Protein AF-A0A2E3W321-F1 (afdb_monomer_lite)

Foldseek 3Di:
DDDDDPDPPVVVVVVVVVVVVVVVVPPPPDPPPPPPDDPDPPCPPPPPDDQAFAQVRFTADPCVVVLLQVVQAAPVHDFWDKAKDFADDDADARYWAWWAFNRRKIWIWHDDPNTIMIMIGHDDDAQFPRDKDWPDHWDKDDDPLARHIYGQWTWMWTDGPVGDIDITITHGCDDPPDPSHRPNRVDPPVGD

Sequence (192 aa):
MRTTERRFARGLKNLAVILFVATLSVACGKNNKSGDNSNGNVGWGGFGGGVYQGGNGNSLPSNWMDIVSNENRCQQGGQRATTKIQVNAQVNVGALYVGVTSYGDIAVIRNENGQSVMHMYLCPRAGLTGQGNLMSQVVVENSYSCPMGQVSNADVQLASSYGQPYYLGFRPIHVQGTQAQSSLCRNQQYYQ

Radius of gyration: 25.45 Å; chains: 1; bounding box: 96×32×58 Å

Secondary structure (DSSP, 8-state):
----SSSSTTTHHHHHHHHHHTTSSSS-----------------TT--S--PEETTSPBPPTTHHHHHHHHS--TT-SPPEEEEEE------TTEEEEEE-TTS-E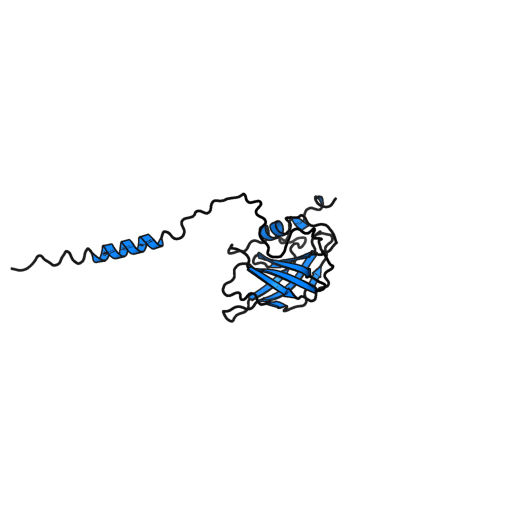EEEEEETTEEEEEEEEPP-TTEEEEEEESS--EEEEETTEEEEEEEEEEEEEEETTSPPEEEEEEESB-TTSS-B-GGGT-GGG--

Structure (mmCIF, N/CA/C/O backbone):
data_AF-A0A2E3W321-F1
#
_entry.id   AF-A0A2E3W321-F1
#
loop_
_atom_site.group_PDB
_atom_site.id
_atom_site.type_symbol
_atom_site.label_atom_id
_atom_site.label_alt_id
_atom_site.label_comp_id
_atom_site.label_asym_id
_atom_site.label_entity_id
_atom_site.label_seq_id
_atom_site.pdbx_PDB_ins_code
_atom_site.Cartn_x
_atom_site.Cartn_y
_atom_site.Cartn_z
_atom_site.occupancy
_atom_site.B_iso_or_equiv
_atom_site.auth_seq_id
_atom_site.auth_comp_id
_at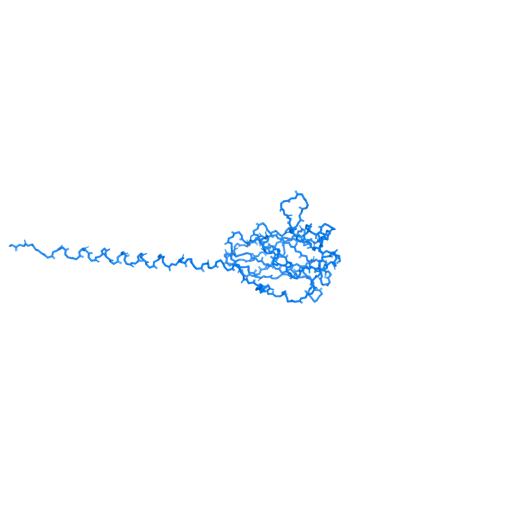om_site.auth_asym_id
_atom_site.auth_atom_id
_atom_site.pdbx_PDB_model_num
ATOM 1 N N . MET A 1 1 ? -79.820 8.762 34.368 1.00 44.09 1 MET A N 1
ATOM 2 C CA . MET A 1 1 ? -79.525 8.688 32.921 1.00 44.09 1 MET A CA 1
ATOM 3 C C . MET A 1 1 ? -78.087 9.128 32.687 1.00 44.09 1 MET A C 1
ATOM 5 O O . MET A 1 1 ? -77.764 10.290 32.873 1.00 44.09 1 MET A O 1
ATOM 9 N N . ARG A 1 2 ? -77.208 8.167 32.391 1.00 48.97 2 ARG A N 1
ATOM 10 C CA . ARG A 1 2 ? -75.816 8.352 31.955 1.00 48.97 2 ARG A CA 1
ATOM 11 C C . ARG A 1 2 ? -75.761 7.891 30.503 1.00 48.97 2 ARG A C 1
ATOM 13 O O . ARG A 1 2 ? -76.344 6.847 30.252 1.00 48.97 2 ARG A O 1
ATOM 20 N N . THR A 1 3 ? -75.033 8.606 29.642 1.00 50.56 3 THR A N 1
ATOM 21 C CA . THR A 1 3 ? -73.894 8.103 28.835 1.00 50.56 3 THR A CA 1
ATOM 22 C C . THR A 1 3 ? -73.701 8.944 27.572 1.00 50.56 3 THR A C 1
ATOM 24 O O . THR A 1 3 ? -74.382 8.665 26.593 1.00 50.56 3 THR A O 1
ATOM 27 N N . THR A 1 4 ? -72.716 9.857 27.530 1.00 51.19 4 THR A N 1
ATOM 28 C CA . THR A 1 4 ? -72.176 10.315 26.224 1.00 51.19 4 THR A CA 1
ATOM 29 C C . THR A 1 4 ? -70.795 10.997 26.214 1.00 51.19 4 THR A C 1
ATOM 31 O O . THR A 1 4 ? -70.484 11.661 25.242 1.00 51.19 4 THR A O 1
ATOM 34 N N . GLU A 1 5 ? -69.894 10.811 27.190 1.00 50.88 5 GLU A N 1
ATOM 35 C CA . GLU A 1 5 ? -68.602 11.555 27.178 1.00 50.88 5 GLU A CA 1
ATOM 36 C C . GLU A 1 5 ? -67.316 10.709 27.194 1.00 50.88 5 GLU A C 1
ATOM 38 O O . GLU A 1 5 ? -66.258 11.158 27.622 1.00 50.88 5 GLU A O 1
ATOM 43 N N . ARG A 1 6 ? -67.340 9.460 26.713 1.00 48.84 6 ARG A N 1
ATOM 44 C CA . ARG A 1 6 ? -66.128 8.603 26.718 1.00 48.84 6 ARG A CA 1
ATOM 45 C C . ARG A 1 6 ? -65.734 8.015 25.367 1.00 48.84 6 ARG A C 1
ATOM 47 O O . ARG A 1 6 ? -65.217 6.903 25.316 1.00 48.84 6 ARG A O 1
ATOM 54 N N . ARG A 1 7 ? -65.952 8.738 24.264 1.00 48.31 7 ARG A N 1
ATOM 55 C CA . ARG A 1 7 ? -65.488 8.289 22.932 1.00 48.31 7 ARG A CA 1
ATOM 56 C C . ARG A 1 7 ? -64.455 9.188 22.253 1.00 48.31 7 ARG A C 1
ATOM 58 O O . ARG A 1 7 ? -63.812 8.724 21.323 1.00 48.31 7 ARG A O 1
ATOM 65 N N . PHE A 1 8 ? -64.208 10.402 22.746 1.00 47.88 8 PHE A N 1
ATOM 66 C CA . PHE A 1 8 ? -63.295 11.331 22.065 1.00 47.88 8 PHE A CA 1
ATOM 67 C C . PHE A 1 8 ? -61.809 11.155 22.433 1.00 47.88 8 PHE A C 1
ATOM 69 O O . PHE A 1 8 ? -60.928 11.362 21.605 1.00 47.88 8 PHE A O 1
ATOM 76 N N . ALA A 1 9 ? -61.499 10.678 23.643 1.00 49.62 9 ALA A N 1
ATOM 77 C CA . ALA A 1 9 ? -60.116 10.623 24.135 1.00 49.62 9 ALA A CA 1
ATOM 78 C C . ALA A 1 9 ? -59.281 9.419 23.640 1.00 49.62 9 ALA A C 1
ATOM 80 O O . ALA A 1 9 ? -58.076 9.366 23.884 1.00 49.62 9 ALA A O 1
ATOM 81 N N . ARG A 1 10 ? -59.892 8.433 22.962 1.00 48.59 10 ARG A N 1
ATOM 82 C CA . ARG A 1 10 ? -59.173 7.258 22.422 1.00 48.59 10 ARG A CA 1
ATOM 83 C C . ARG A 1 10 ? -58.755 7.407 20.955 1.00 48.59 10 ARG A C 1
ATOM 85 O O . ARG A 1 10 ? -57.841 6.709 20.540 1.00 48.59 10 ARG A O 1
ATOM 92 N N . GLY A 1 11 ? -59.359 8.331 20.201 1.00 43.91 11 GLY A N 1
ATOM 93 C CA . GLY A 1 11 ? -58.981 8.597 18.806 1.00 43.91 11 GLY A CA 1
ATOM 94 C C . GLY A 1 11 ? -57.701 9.429 18.662 1.00 43.91 11 GLY A C 1
ATOM 95 O O . GLY A 1 11 ? -56.928 9.209 17.736 1.00 43.91 11 GLY A O 1
ATOM 96 N N . LEU A 1 12 ? -57.428 10.334 19.611 1.00 49.56 12 LEU A N 1
ATOM 97 C CA . LEU A 1 12 ? -56.294 11.263 19.511 1.00 49.56 12 LEU A CA 1
ATOM 98 C C . LEU A 1 12 ? -54.924 10.613 19.783 1.00 49.56 12 LEU A C 1
ATOM 100 O O . LEU A 1 12 ? -53.911 11.068 19.261 1.00 49.56 12 LEU A O 1
ATOM 104 N N . LYS A 1 13 ? -54.875 9.533 20.577 1.00 45.75 13 LYS A N 1
ATOM 105 C CA . LYS A 1 13 ? -53.613 8.848 20.917 1.00 45.75 13 LYS A CA 1
ATOM 106 C C . LYS A 1 13 ? -53.013 8.072 19.741 1.00 45.75 13 LYS A C 1
ATOM 108 O O . LYS A 1 13 ? -51.796 7.961 19.657 1.00 45.75 13 LYS A O 1
ATOM 113 N N . ASN A 1 14 ? -53.843 7.603 18.810 1.00 47.06 14 ASN A N 1
ATOM 114 C CA . ASN A 1 14 ? -53.370 6.861 17.638 1.00 47.06 14 ASN A CA 1
ATOM 115 C C . ASN A 1 14 ? -52.880 7.775 16.503 1.00 47.06 14 ASN A C 1
ATOM 117 O O . ASN A 1 14 ? -52.162 7.313 15.622 1.00 47.06 14 ASN A O 1
ATOM 121 N N . LEU A 1 15 ? -53.214 9.069 16.534 1.00 50.28 15 LEU A N 1
ATOM 122 C CA . LEU A 1 15 ? -52.795 10.031 15.510 1.00 50.28 15 LEU A CA 1
ATOM 123 C C . LEU A 1 15 ? -51.377 10.578 15.763 1.00 50.28 15 LEU A C 1
ATOM 125 O O . LEU A 1 15 ? -50.644 10.848 14.817 1.00 50.28 15 LEU A O 1
ATOM 129 N N . ALA A 1 16 ? -50.948 10.653 17.028 1.00 52.19 16 ALA A N 1
ATOM 130 C CA . ALA A 1 16 ? -49.599 11.098 17.392 1.00 52.19 16 ALA A CA 1
ATOM 131 C C . ALA A 1 16 ? -48.500 10.071 17.046 1.00 52.19 16 ALA A C 1
ATOM 133 O O . ALA A 1 16 ? -47.373 10.454 16.741 1.00 52.19 16 ALA A O 1
ATOM 134 N N . VAL A 1 17 ? -48.824 8.772 17.047 1.00 52.56 17 VAL A N 1
ATOM 135 C CA . VAL A 1 17 ? -47.857 7.697 16.746 1.00 52.56 17 VAL A CA 1
ATOM 136 C C . VAL A 1 17 ? -47.561 7.603 15.244 1.00 52.56 17 VAL A C 1
ATOM 138 O O . VAL A 1 17 ? -46.430 7.321 14.860 1.00 52.56 17 VAL A O 1
ATOM 141 N N . ILE A 1 18 ? -48.531 7.920 14.380 1.00 52.81 18 ILE A N 1
ATOM 142 C CA . ILE A 1 18 ? -48.344 7.893 12.918 1.00 52.81 18 ILE A CA 1
ATOM 143 C C . ILE A 1 18 ? -47.482 9.077 12.438 1.00 52.81 18 ILE A C 1
ATOM 145 O O . ILE A 1 18 ? -46.705 8.933 11.496 1.00 52.81 18 ILE A O 1
ATOM 149 N N . LEU A 1 19 ? -47.535 10.224 13.125 1.00 49.94 19 LEU A N 1
ATOM 150 C CA . LEU A 1 19 ? -46.726 11.404 12.790 1.00 49.94 19 LEU A CA 1
ATOM 151 C C . LEU A 1 19 ? -45.232 11.259 13.134 1.00 49.94 19 LEU A C 1
ATOM 153 O O . LEU A 1 19 ? -44.410 11.915 12.501 1.00 49.94 19 LEU A O 1
ATOM 157 N N . PHE A 1 20 ? -44.860 10.375 14.066 1.00 48.31 20 PHE A N 1
ATOM 158 C CA . PHE A 1 20 ? -43.451 10.120 14.410 1.00 48.31 20 PHE A CA 1
ATOM 159 C C . PHE A 1 20 ? -42.759 9.086 13.506 1.00 48.31 20 PHE A C 1
ATOM 161 O O . PHE A 1 20 ? -41.533 9.044 13.456 1.00 48.31 20 PHE A O 1
ATOM 168 N N . VAL A 1 21 ? -43.515 8.268 12.763 1.00 52.34 21 VAL A N 1
ATOM 169 C CA . VAL A 1 21 ? -42.941 7.287 11.820 1.00 52.34 21 VAL A CA 1
ATOM 170 C C . VAL A 1 21 ? -42.637 7.924 10.457 1.00 52.34 21 VAL A C 1
ATOM 172 O O . VAL A 1 21 ? -41.721 7.489 9.767 1.00 52.34 21 VAL A O 1
ATOM 175 N N . ALA A 1 22 ? -43.325 9.011 10.090 1.00 48.41 22 ALA A N 1
ATOM 176 C CA . ALA A 1 22 ? -43.094 9.700 8.818 1.00 48.41 22 ALA A CA 1
ATOM 177 C C . ALA A 1 22 ? -41.770 10.494 8.766 1.00 48.41 22 ALA A C 1
ATOM 179 O O . ALA A 1 22 ? -41.242 10.728 7.678 1.00 48.41 22 ALA A O 1
ATOM 180 N N . THR A 1 23 ? -41.197 10.876 9.912 1.00 51.06 23 THR A N 1
ATOM 181 C CA . THR A 1 23 ? -39.931 11.630 9.982 1.00 51.06 23 THR A CA 1
ATOM 182 C C . THR A 1 23 ? -38.676 10.752 9.974 1.00 51.06 23 THR A C 1
ATOM 184 O O . THR A 1 23 ? -37.589 11.273 9.744 1.00 51.06 23 THR A O 1
ATOM 187 N N . LEU A 1 24 ? -38.797 9.427 10.130 1.00 47.03 24 LEU A N 1
ATOM 188 C CA . LEU A 1 24 ? -37.663 8.491 10.016 1.00 47.03 24 LEU A CA 1
ATOM 189 C C . LEU A 1 24 ? -37.427 7.966 8.592 1.00 47.03 24 LEU A C 1
ATOM 191 O O . LEU A 1 24 ? -36.369 7.413 8.309 1.00 47.03 24 LEU A O 1
ATOM 195 N N . SER A 1 25 ? -38.361 8.188 7.668 1.00 51.12 25 SER A N 1
ATOM 196 C CA . SER A 1 25 ? -38.222 7.809 6.253 1.00 51.12 25 SER A CA 1
ATOM 197 C C . SER A 1 25 ? -37.598 8.895 5.361 1.00 51.12 25 SER A C 1
ATOM 199 O O . SER A 1 25 ? -37.467 8.692 4.156 1.00 51.12 25 SER A O 1
ATOM 201 N N . VAL A 1 26 ? -37.148 10.021 5.929 1.00 54.03 26 VAL A N 1
ATOM 202 C CA . VAL A 1 26 ? -36.407 11.076 5.204 1.00 54.03 26 VAL A CA 1
ATOM 203 C C . VAL A 1 26 ? -34.948 11.134 5.670 1.00 54.03 26 VAL A C 1
ATOM 205 O O . VAL A 1 26 ? -34.387 12.191 5.925 1.00 54.03 26 VAL A O 1
ATOM 208 N N . ALA A 1 27 ? -34.312 9.972 5.790 1.00 49.59 27 ALA A N 1
ATOM 209 C CA . ALA A 1 27 ? -32.868 9.862 5.981 1.00 49.59 27 ALA A CA 1
ATOM 210 C C . ALA A 1 27 ? -32.305 8.693 5.165 1.00 49.59 27 ALA A C 1
ATOM 212 O O . ALA A 1 27 ? -31.632 7.825 5.691 1.00 49.59 27 ALA A O 1
ATOM 213 N N . CYS A 1 28 ? -32.649 8.653 3.878 1.00 55.25 28 CYS A N 1
ATOM 214 C CA . CYS A 1 28 ? -31.813 8.129 2.789 1.00 55.25 28 CYS A CA 1
ATOM 215 C C . CYS A 1 28 ? -32.463 8.514 1.445 1.00 55.25 28 CYS A C 1
ATOM 217 O O . CYS A 1 28 ? -32.628 7.709 0.530 1.00 55.25 28 CYS A O 1
ATOM 219 N N . GLY A 1 29 ? -32.868 9.784 1.335 1.00 38.47 29 GLY A N 1
ATOM 220 C CA . GLY A 1 29 ? -33.283 10.407 0.083 1.00 38.47 29 GLY A CA 1
ATOM 221 C C . GLY A 1 29 ? -32.066 10.638 -0.801 1.00 38.47 29 GLY A C 1
ATOM 222 O O . GLY A 1 29 ? -31.448 11.696 -0.772 1.00 38.47 29 GLY A O 1
ATOM 223 N N . LYS A 1 30 ? -31.711 9.584 -1.531 1.00 46.91 30 LYS A N 1
ATOM 224 C CA . LYS A 1 30 ? -30.896 9.523 -2.743 1.00 46.91 30 LYS A CA 1
ATOM 225 C C . LYS A 1 30 ? -30.841 10.855 -3.511 1.00 46.91 30 LYS A C 1
ATOM 227 O O . LYS A 1 30 ? -31.623 11.078 -4.423 1.00 46.91 30 LYS A O 1
ATOM 232 N N . ASN A 1 31 ? -29.826 11.655 -3.207 1.00 42.06 31 ASN A N 1
ATOM 233 C CA . ASN A 1 31 ? -29.192 12.578 -4.146 1.00 42.06 31 ASN A CA 1
ATOM 234 C C . ASN A 1 31 ? -27.757 12.108 -4.401 1.00 42.06 31 ASN A C 1
ATOM 236 O O . ASN A 1 31 ? -26.813 12.890 -4.357 1.00 42.06 31 ASN A O 1
ATOM 240 N N . ASN A 1 32 ? -27.581 10.820 -4.705 1.00 46.78 32 ASN A N 1
ATOM 241 C CA . ASN A 1 32 ? -26.392 10.414 -5.441 1.00 46.78 32 ASN A CA 1
ATOM 242 C C . ASN A 1 32 ? -26.626 10.867 -6.877 1.00 46.78 32 ASN A C 1
ATOM 244 O O . ASN A 1 32 ? -27.093 10.102 -7.719 1.00 46.78 32 ASN A O 1
ATOM 248 N N . LYS A 1 33 ? -26.350 12.153 -7.128 1.00 36.22 33 LYS A N 1
ATOM 249 C CA . LYS A 1 33 ? -25.896 12.586 -8.442 1.00 36.22 33 LYS A CA 1
ATOM 250 C C . LYS A 1 33 ? -24.796 11.599 -8.808 1.00 36.22 33 LYS A C 1
ATOM 252 O O . LYS A 1 33 ? -23.731 11.616 -8.196 1.00 36.22 33 LYS A O 1
ATOM 257 N N . SER A 1 34 ? -25.083 10.721 -9.760 1.00 44.91 34 SER A N 1
ATOM 258 C CA . SER A 1 34 ? -24.078 10.037 -10.560 1.00 44.91 34 SER A CA 1
ATOM 259 C C . SER A 1 34 ? -23.331 11.127 -11.326 1.00 44.91 34 SER A C 1
ATOM 261 O O . SER A 1 34 ? -23.616 11.418 -12.481 1.00 44.91 34 SER A O 1
ATOM 263 N N . GLY A 1 35 ? -22.479 11.849 -10.606 1.00 33.88 35 GLY A N 1
ATOM 264 C CA . GLY A 1 35 ? -21.517 12.785 -11.142 1.00 33.88 35 GLY A CA 1
ATOM 265 C C . GLY A 1 35 ? -20.262 11.999 -11.452 1.00 33.88 35 GLY A C 1
ATOM 266 O O . GLY A 1 35 ? -19.262 12.141 -10.756 1.00 33.88 35 GLY A O 1
ATOM 267 N N . ASP A 1 36 ? -20.343 11.163 -12.485 1.00 45.75 36 ASP A N 1
ATOM 268 C CA . ASP A 1 36 ? -19.197 10.916 -13.352 1.00 45.75 36 ASP A CA 1
ATOM 269 C C . ASP A 1 36 ? -18.823 12.268 -13.962 1.00 45.75 36 ASP A C 1
ATOM 271 O O . ASP A 1 36 ? -19.415 12.706 -14.944 1.00 45.75 36 ASP A O 1
ATOM 275 N N . ASN A 1 37 ? -17.970 13.003 -13.253 1.00 37.19 37 ASN A N 1
ATOM 276 C CA . ASN A 1 37 ? -17.037 13.997 -13.773 1.00 37.19 37 ASN A CA 1
ATOM 277 C C . ASN A 1 37 ? -16.472 14.791 -12.603 1.00 37.19 37 ASN A C 1
ATOM 279 O O . ASN A 1 37 ? -16.974 15.854 -12.241 1.00 37.19 37 ASN A O 1
ATOM 283 N N . SER A 1 38 ? -15.359 14.297 -12.078 1.00 30.48 38 SER A N 1
ATOM 284 C CA . SER A 1 38 ? -14.358 15.171 -11.495 1.00 30.48 38 SER A CA 1
ATOM 285 C C . SER A 1 38 ? -13.000 14.645 -11.930 1.00 30.48 38 SER A C 1
ATOM 287 O O . SER A 1 38 ? -12.563 13.605 -11.444 1.00 30.48 38 SER A O 1
ATOM 289 N N . ASN A 1 39 ? -12.293 15.421 -12.755 1.00 34.56 39 ASN A N 1
ATOM 290 C CA . ASN A 1 39 ? -10.833 15.558 -12.681 1.00 34.56 39 ASN A CA 1
ATOM 291 C C . ASN A 1 39 ? -10.459 16.112 -11.290 1.00 34.56 39 ASN A C 1
ATOM 293 O O . ASN A 1 39 ? -9.910 17.202 -11.143 1.00 34.56 39 ASN A O 1
ATOM 297 N N . GLY A 1 40 ? -10.879 15.410 -10.244 1.00 31.08 40 GLY A N 1
ATOM 298 C CA . GLY A 1 40 ? -10.664 15.749 -8.861 1.00 31.08 40 GLY A CA 1
ATOM 299 C C . GLY A 1 40 ? -9.484 14.925 -8.435 1.00 31.08 40 GLY A C 1
ATOM 300 O O . GLY A 1 40 ? -9.634 13.729 -8.226 1.00 31.08 40 GLY A O 1
ATOM 301 N N . ASN A 1 41 ? -8.334 15.585 -8.358 1.00 39.88 41 ASN A N 1
ATOM 302 C CA . ASN A 1 41 ? -7.147 15.126 -7.662 1.00 39.88 41 ASN A CA 1
ATOM 303 C C . ASN A 1 41 ? -7.605 14.518 -6.326 1.00 39.88 41 ASN A C 1
ATOM 305 O O . ASN A 1 41 ? -7.924 15.253 -5.387 1.00 39.88 41 ASN A O 1
ATOM 309 N N . VAL A 1 42 ? -7.784 13.194 -6.281 1.00 43.88 42 VAL A N 1
ATOM 310 C CA . VAL A 1 42 ? -8.204 12.502 -5.068 1.00 43.88 42 VAL A CA 1
ATOM 311 C C . VAL A 1 42 ? -7.056 12.764 -4.114 1.00 43.88 42 VAL A C 1
ATOM 313 O O . VAL A 1 42 ? -5.923 12.389 -4.397 1.00 43.88 42 VAL A O 1
ATOM 316 N N . GLY A 1 43 ? -7.313 13.548 -3.068 1.00 43.91 43 GLY A N 1
ATOM 317 C CA . GLY A 1 43 ? -6.298 14.000 -2.126 1.00 43.91 43 GLY A CA 1
ATOM 318 C C . GLY A 1 43 ? -5.775 12.826 -1.309 1.00 43.91 43 GLY A C 1
ATOM 319 O O . GLY A 1 43 ? -6.108 12.689 -0.136 1.00 43.91 43 GLY A O 1
ATOM 320 N N . TRP A 1 44 ? -4.979 11.963 -1.938 1.00 55.53 44 TRP A N 1
ATOM 321 C CA . TRP A 1 44 ? -4.201 10.899 -1.331 1.00 55.53 44 TRP A CA 1
ATOM 322 C C . TRP A 1 44 ? -3.106 11.582 -0.514 1.00 55.53 44 TRP A C 1
ATOM 324 O O . TRP A 1 44 ? -2.010 11.834 -1.016 1.00 55.53 44 TRP A O 1
ATOM 334 N N . GLY A 1 45 ? -3.460 12.018 0.700 1.00 46.41 45 GLY A N 1
ATOM 335 C CA . GLY A 1 45 ? -2.627 12.842 1.575 1.00 46.41 45 GLY A CA 1
ATOM 336 C C . GLY A 1 45 ? -1.173 12.373 1.587 1.00 46.41 45 GLY A C 1
ATOM 337 O O . GLY A 1 45 ? -0.857 11.338 2.163 1.00 46.41 45 GLY A O 1
ATOM 338 N N . GLY A 1 46 ? -0.296 13.132 0.920 1.00 50.12 46 GLY A N 1
ATOM 339 C CA . GLY A 1 46 ? 1.132 12.825 0.808 1.00 50.12 46 GLY A CA 1
ATOM 340 C C . GLY A 1 46 ? 1.627 12.336 -0.560 1.00 50.12 46 GLY A C 1
ATOM 341 O O . GLY A 1 46 ? 2.814 12.030 -0.671 1.00 50.12 46 GLY A O 1
ATOM 342 N N . PHE A 1 47 ? 0.789 12.267 -1.598 1.00 55.69 47 PHE A N 1
ATOM 343 C CA . PHE A 1 47 ? 1.194 11.985 -2.986 1.00 55.69 47 PHE A CA 1
ATOM 344 C C . PHE A 1 47 ? 1.064 13.253 -3.839 1.00 55.69 47 PHE A C 1
ATOM 346 O O . PHE A 1 47 ? 0.163 13.395 -4.658 1.00 55.69 47 PHE A O 1
ATOM 353 N N . GLY A 1 48 ? 1.925 14.238 -3.578 1.00 42.69 48 GLY A N 1
ATOM 354 C CA . GLY A 1 48 ? 1.967 15.480 -4.349 1.00 42.69 48 GLY A CA 1
ATOM 355 C C . GLY A 1 48 ? 2.836 15.341 -5.599 1.00 42.69 48 GLY A C 1
ATOM 356 O O . GLY A 1 48 ? 4.023 15.078 -5.463 1.00 42.69 48 GLY A O 1
ATOM 357 N N . GLY A 1 49 ? 2.246 15.539 -6.785 1.00 43.12 49 GLY A N 1
ATOM 358 C CA . GLY A 1 49 ? 2.845 16.112 -8.009 1.00 43.12 49 GLY A CA 1
ATOM 359 C C . GLY A 1 49 ? 4.211 15.628 -8.528 1.00 43.12 49 GLY A C 1
ATOM 360 O O . GLY A 1 49 ? 4.787 16.315 -9.367 1.00 43.12 49 GLY A O 1
ATOM 361 N N . GLY A 1 50 ? 4.758 14.516 -8.041 1.00 53.16 50 GLY A N 1
ATOM 362 C CA . GLY A 1 50 ? 6.076 14.011 -8.426 1.00 53.16 50 GLY A CA 1
ATOM 363 C C . GLY A 1 50 ? 6.030 13.013 -9.582 1.00 53.16 50 GLY A C 1
ATOM 364 O O . GLY A 1 50 ? 5.057 12.277 -9.747 1.00 53.16 50 GLY A O 1
ATOM 365 N N . VAL A 1 51 ? 7.116 12.946 -10.359 1.00 60.88 51 VAL A N 1
ATOM 366 C CA . VAL A 1 51 ? 7.360 11.823 -11.275 1.00 60.88 51 VAL A CA 1
ATOM 367 C C . VAL A 1 51 ? 7.754 10.625 -10.421 1.00 60.88 51 VAL A C 1
ATOM 369 O O . VAL A 1 51 ? 8.864 10.564 -9.894 1.00 60.88 51 VAL A O 1
ATOM 372 N N . TYR A 1 52 ? 6.824 9.694 -10.242 1.00 73.19 52 TYR A N 1
ATOM 373 C CA . TYR A 1 52 ? 7.087 8.459 -9.516 1.00 73.19 52 TYR A CA 1
ATOM 374 C C . TYR A 1 52 ? 7.617 7.391 -10.462 1.00 73.19 52 TYR A C 1
ATOM 376 O O . TYR A 1 52 ? 7.131 7.238 -11.585 1.00 73.19 52 TYR A O 1
ATOM 384 N N . GLN A 1 53 ? 8.599 6.634 -9.987 1.00 80.19 53 GLN A N 1
ATOM 385 C CA . GLN A 1 53 ? 9.144 5.498 -10.708 1.00 80.19 53 GLN A CA 1
ATOM 386 C C . GLN A 1 53 ? 8.609 4.211 -10.084 1.00 80.19 53 GLN A C 1
ATOM 388 O O . GLN A 1 53 ? 8.481 4.087 -8.864 1.00 80.19 53 GLN A O 1
ATOM 393 N N . GLY A 1 54 ? 8.276 3.234 -10.918 1.00 76.56 54 GLY A N 1
ATOM 394 C CA . GLY A 1 54 ? 8.065 1.872 -10.456 1.00 76.56 54 GLY A CA 1
ATOM 395 C C . GLY A 1 54 ? 9.375 1.277 -9.944 1.00 76.56 54 GLY A C 1
ATOM 396 O O . GLY A 1 54 ? 10.448 1.857 -10.114 1.00 76.56 54 GLY A O 1
ATOM 397 N N . GLY A 1 55 ? 9.314 0.102 -9.323 1.00 69.75 55 GLY A N 1
ATOM 398 C CA . GLY A 1 55 ? 10.491 -0.503 -8.697 1.00 69.75 55 GLY A CA 1
ATOM 399 C C . GLY A 1 55 ? 11.648 -0.816 -9.666 1.00 69.75 55 GLY A C 1
ATOM 400 O O . GLY A 1 55 ? 12.795 -0.909 -9.234 1.00 69.75 55 GLY A O 1
ATOM 401 N N . ASN A 1 56 ? 11.370 -0.860 -10.977 1.00 72.00 56 ASN A N 1
ATOM 402 C CA . ASN A 1 56 ? 12.352 -1.008 -12.060 1.00 72.00 56 ASN A CA 1
ATOM 403 C C . ASN A 1 56 ? 12.825 0.317 -12.696 1.00 72.00 56 ASN A C 1
ATOM 405 O O . ASN A 1 56 ? 13.483 0.293 -13.731 1.00 72.00 56 ASN A O 1
ATOM 409 N N . GLY A 1 57 ? 12.473 1.476 -12.133 1.00 75.12 57 GLY A N 1
ATOM 410 C CA . GLY A 1 57 ? 12.858 2.789 -12.673 1.00 75.12 57 GLY A CA 1
ATOM 411 C C . GLY A 1 57 ? 11.948 3.327 -13.786 1.00 75.12 57 GLY A C 1
ATOM 412 O O . GLY A 1 57 ? 12.093 4.481 -14.183 1.00 75.12 57 GLY A O 1
ATOM 413 N N . ASN A 1 58 ? 10.975 2.538 -14.254 1.00 78.38 58 ASN A N 1
ATOM 414 C CA . ASN A 1 58 ? 9.995 2.968 -15.255 1.00 78.38 58 ASN A CA 1
ATOM 415 C C . ASN A 1 58 ? 9.083 4.069 -14.700 1.00 78.38 58 ASN A C 1
ATOM 417 O O . ASN A 1 58 ? 8.530 3.918 -13.609 1.00 78.38 58 ASN A O 1
ATOM 421 N N . SER A 1 59 ? 8.875 5.149 -15.452 1.00 82.19 59 SER A N 1
ATOM 422 C CA . SER A 1 59 ? 7.940 6.212 -15.068 1.00 82.19 59 SER A CA 1
ATOM 423 C C . SER A 1 59 ? 6.514 5.681 -14.984 1.00 82.19 59 SER A C 1
ATOM 425 O O . SER A 1 59 ? 6.015 5.067 -15.920 1.00 82.19 59 SER A O 1
ATOM 427 N N . LEU A 1 60 ? 5.838 5.924 -13.867 1.00 81.25 60 LEU A N 1
ATOM 428 C CA . LEU A 1 60 ? 4.436 5.553 -13.706 1.00 81.25 60 LEU A CA 1
ATOM 429 C C . LEU A 1 60 ? 3.527 6.646 -14.281 1.00 81.25 60 LEU A C 1
ATOM 431 O O . LEU A 1 60 ? 3.863 7.830 -14.178 1.00 81.25 60 LEU A O 1
ATOM 435 N N . PRO A 1 61 ? 2.364 6.285 -14.855 1.00 83.25 61 PRO A N 1
ATOM 436 C CA . PRO A 1 61 ? 1.397 7.283 -15.292 1.00 83.25 61 PRO A CA 1
ATOM 437 C C . PRO A 1 61 ? 0.930 8.106 -14.086 1.00 83.25 61 PRO A C 1
ATOM 439 O O . PRO A 1 61 ? 0.789 7.580 -12.983 1.00 83.25 61 PRO A O 1
ATOM 442 N N . SER A 1 62 ? 0.674 9.401 -14.273 1.00 83.25 62 SER A N 1
ATOM 443 C CA . SER A 1 62 ? 0.351 10.320 -13.168 1.00 83.25 62 SER A CA 1
ATOM 444 C C . SER A 1 62 ? -0.900 9.924 -12.374 1.00 83.25 62 SER A C 1
ATOM 446 O O . SER A 1 62 ? -1.004 10.243 -11.193 1.00 83.25 62 SER A O 1
ATOM 448 N N . ASN A 1 63 ? -1.819 9.182 -12.994 1.00 84.69 63 ASN A N 1
ATOM 449 C CA . ASN A 1 63 ? -3.047 8.661 -12.399 1.00 84.69 63 ASN A CA 1
ATOM 450 C C . ASN A 1 63 ? -2.926 7.204 -11.901 1.00 84.69 63 ASN A C 1
ATOM 452 O O . ASN A 1 63 ? -3.949 6.552 -11.684 1.00 84.69 63 ASN A O 1
ATOM 456 N N . TRP A 1 64 ? -1.713 6.661 -11.725 1.00 87.12 64 TRP A N 1
ATOM 457 C CA . TRP A 1 64 ? -1.519 5.262 -11.313 1.00 87.12 64 TRP A CA 1
ATOM 458 C C . TRP A 1 64 ? -2.287 4.913 -10.030 1.00 87.12 64 TRP A C 1
ATOM 460 O O . TRP A 1 64 ? -2.867 3.834 -9.933 1.00 87.12 64 TRP A O 1
ATOM 470 N N . MET A 1 65 ? -2.333 5.831 -9.061 1.00 88.75 65 MET A N 1
ATOM 471 C CA . MET A 1 65 ? -3.003 5.597 -7.781 1.00 88.75 65 MET A CA 1
ATOM 472 C C . MET A 1 65 ? -4.520 5.517 -7.946 1.00 88.75 65 MET A C 1
ATOM 474 O O . MET A 1 65 ? -5.176 4.690 -7.312 1.00 88.75 65 MET A O 1
ATOM 478 N N . ASP A 1 66 ? -5.079 6.323 -8.848 1.00 88.06 66 ASP A N 1
ATOM 479 C CA . ASP A 1 66 ? -6.501 6.268 -9.172 1.00 88.06 66 ASP A CA 1
ATOM 480 C C . ASP A 1 66 ? -6.844 4.959 -9.884 1.00 88.06 66 ASP A C 1
ATOM 482 O O . ASP A 1 66 ? -7.880 4.364 -9.590 1.00 88.06 66 ASP A O 1
ATOM 486 N N . ILE A 1 67 ? -5.959 4.460 -10.754 1.00 89.50 67 ILE A N 1
ATOM 487 C CA . ILE A 1 67 ? -6.112 3.143 -11.387 1.00 89.50 67 ILE A CA 1
ATOM 488 C C . ILE A 1 67 ? -6.146 2.043 -10.318 1.00 89.50 67 ILE A C 1
ATOM 490 O O . ILE A 1 67 ? -7.140 1.321 -10.229 1.00 89.50 67 ILE A O 1
ATOM 494 N N . VAL A 1 68 ? -5.134 1.966 -9.443 1.00 90.56 68 VAL A N 1
ATOM 495 C CA . VAL A 1 68 ? -5.083 0.959 -8.364 1.00 90.56 68 VAL A CA 1
ATOM 496 C C . VAL A 1 68 ? -6.312 1.062 -7.457 1.00 90.56 68 VAL A C 1
ATOM 498 O O . VAL A 1 68 ? -6.924 0.048 -7.117 1.00 90.56 68 VAL A O 1
ATOM 501 N N . SER A 1 69 ? -6.711 2.278 -7.083 1.00 89.88 69 SER A N 1
ATOM 502 C CA . SER A 1 69 ? -7.879 2.521 -6.234 1.00 89.88 69 SER A CA 1
ATOM 503 C C . SER A 1 69 ? -9.192 2.077 -6.868 1.00 89.88 69 SER A C 1
ATOM 505 O O . SER A 1 69 ? -10.043 1.513 -6.169 1.00 89.88 69 SER A O 1
ATOM 507 N N . ASN A 1 70 ? -9.357 2.322 -8.168 1.00 90.25 70 ASN A N 1
ATOM 508 C CA . ASN A 1 70 ? -10.545 1.946 -8.924 1.00 90.25 70 ASN A CA 1
ATOM 509 C C . ASN A 1 70 ? -10.642 0.439 -9.151 1.00 90.25 70 ASN A C 1
ATOM 511 O O . ASN A 1 70 ? -11.753 -0.087 -9.166 1.00 90.25 70 ASN A O 1
ATOM 515 N N . GLU A 1 71 ? -9.508 -0.240 -9.298 1.00 90.31 71 GLU A N 1
ATOM 516 C CA . GLU A 1 71 ? -9.434 -1.697 -9.431 1.00 90.31 71 GLU A CA 1
ATOM 517 C C . GLU A 1 71 ? -9.669 -2.413 -8.094 1.00 90.31 71 GLU A C 1
ATOM 519 O O . GLU A 1 71 ? -10.221 -3.508 -8.071 1.00 90.31 71 GLU A O 1
ATOM 524 N N . ASN A 1 72 ? -9.313 -1.780 -6.973 1.00 91.25 72 ASN A N 1
ATOM 525 C CA . ASN A 1 72 ? -9.346 -2.386 -5.640 1.00 91.25 72 ASN A CA 1
ATOM 526 C C . ASN A 1 72 ? -10.328 -1.672 -4.707 1.00 91.25 72 ASN A C 1
ATOM 528 O O . ASN A 1 72 ? -9.961 -1.277 -3.604 1.00 91.25 72 ASN A O 1
ATOM 532 N N . ARG A 1 73 ? -11.573 -1.447 -5.142 1.00 91.19 73 ARG A N 1
ATOM 533 C CA . ARG A 1 73 ? -12.575 -0.698 -4.358 1.00 91.19 73 ARG A CA 1
ATOM 534 C C . ARG A 1 73 ? -12.870 -1.355 -3.010 1.00 91.19 73 ARG A C 1
ATOM 536 O O . ARG A 1 73 ? -12.930 -2.576 -2.899 1.00 91.19 73 ARG A O 1
ATOM 543 N N . CYS A 1 74 ? -13.150 -0.526 -2.008 1.00 90.00 74 CYS A N 1
ATOM 544 C CA . CYS A 1 74 ? -13.631 -1.009 -0.720 1.00 90.00 74 CYS A CA 1
ATOM 545 C C . CYS A 1 74 ? -14.951 -1.757 -0.883 1.00 90.00 74 CYS A C 1
ATOM 547 O O . CYS A 1 74 ? -15.903 -1.204 -1.437 1.00 90.00 74 CYS A O 1
ATOM 549 N N . GLN A 1 75 ? -15.027 -2.981 -0.357 1.00 84.62 75 GLN A N 1
ATOM 550 C CA . GLN A 1 75 ? -16.220 -3.827 -0.486 1.00 84.62 75 GLN A CA 1
ATOM 551 C C . GLN A 1 75 ? -17.485 -3.160 0.074 1.00 84.62 75 GLN A C 1
ATOM 553 O O . GLN A 1 75 ? -18.558 -3.266 -0.510 1.00 84.62 75 GLN A O 1
ATOM 558 N N . GLN A 1 76 ? -17.351 -2.429 1.182 1.00 83.00 76 GLN A N 1
ATOM 559 C CA . GLN A 1 76 ? -18.446 -1.685 1.815 1.00 83.00 76 GLN A CA 1
ATOM 560 C C . GLN A 1 76 ? -18.607 -0.251 1.273 1.00 83.00 76 GLN A C 1
ATOM 562 O O . GLN A 1 76 ? -19.445 0.506 1.759 1.00 83.00 76 GLN A O 1
ATOM 567 N N . GLY A 1 77 ? -17.811 0.143 0.275 1.00 82.81 77 GLY A N 1
ATOM 568 C CA . GLY A 1 77 ? -17.698 1.530 -0.173 1.00 82.81 77 GLY A CA 1
ATOM 569 C C . GLY A 1 77 ? -17.028 2.444 0.863 1.00 82.81 77 GLY A C 1
ATOM 570 O O . GLY A 1 77 ? -16.421 1.985 1.828 1.00 82.81 77 GLY A O 1
ATOM 571 N N . GLY A 1 78 ? -17.127 3.756 0.639 1.00 83.25 78 GLY A N 1
ATOM 572 C CA . GLY A 1 78 ? -16.617 4.793 1.543 1.00 83.25 78 GLY A CA 1
ATOM 573 C C . GLY A 1 78 ? -15.177 5.249 1.277 1.00 83.25 78 GLY A C 1
ATOM 574 O O . GLY A 1 78 ? -14.482 4.742 0.397 1.00 83.25 78 GLY A O 1
ATOM 575 N N . GLN A 1 79 ? -14.755 6.273 2.023 1.00 85.56 79 GLN A N 1
ATOM 576 C CA . GLN A 1 79 ? -13.430 6.884 1.895 1.00 85.56 79 GLN A CA 1
ATOM 577 C C . GLN A 1 79 ? -12.386 6.102 2.694 1.00 85.56 79 GLN A C 1
ATOM 579 O O . GLN A 1 79 ? -12.642 5.690 3.824 1.00 85.56 79 GLN A O 1
ATOM 584 N N . ARG A 1 80 ? -11.196 5.913 2.114 1.00 88.56 80 ARG A N 1
ATOM 585 C CA . ARG A 1 80 ? -10.103 5.215 2.794 1.00 88.56 80 ARG A CA 1
ATOM 586 C C . ARG A 1 80 ? -9.473 6.107 3.867 1.00 88.56 80 ARG A C 1
ATOM 588 O O . ARG A 1 80 ? -9.179 7.270 3.607 1.00 88.56 80 ARG A O 1
ATOM 595 N N . ALA A 1 81 ? -9.233 5.547 5.047 1.00 89.00 81 ALA A N 1
ATOM 596 C CA . ALA A 1 81 ? -8.411 6.162 6.082 1.00 89.00 81 ALA A CA 1
ATOM 597 C C . ALA A 1 81 ? -6.924 5.958 5.765 1.00 89.00 81 ALA A C 1
ATOM 599 O O . ALA A 1 81 ? -6.545 4.944 5.182 1.00 89.00 81 ALA A O 1
ATOM 600 N N . THR A 1 82 ? -6.073 6.897 6.167 1.00 88.94 82 THR A N 1
ATOM 601 C CA . THR A 1 82 ? -4.628 6.824 5.921 1.00 88.94 82 THR A CA 1
ATOM 602 C C . THR A 1 82 ? -3.862 6.552 7.203 1.00 88.94 82 THR A C 1
ATOM 604 O O . THR A 1 82 ? -4.093 7.205 8.220 1.00 88.94 82 THR A O 1
ATOM 607 N N . THR A 1 83 ? -2.895 5.648 7.143 1.00 89.88 83 THR A N 1
ATOM 608 C CA . THR A 1 83 ? -1.896 5.448 8.197 1.00 89.88 83 THR A CA 1
ATOM 609 C C . THR A 1 83 ? -0.540 5.151 7.564 1.00 89.88 83 THR A C 1
ATOM 611 O O . THR A 1 83 ? -0.455 4.835 6.378 1.00 89.88 83 THR A O 1
ATOM 614 N N . LYS A 1 84 ? 0.533 5.273 8.339 1.00 91.50 84 LYS A N 1
ATOM 615 C CA . LYS A 1 84 ? 1.890 4.997 7.881 1.00 91.50 84 LYS A CA 1
ATOM 616 C C . LYS A 1 84 ? 2.672 4.249 8.944 1.00 91.50 84 LYS A C 1
ATOM 618 O O . LYS A 1 84 ? 2.547 4.547 10.130 1.00 91.50 84 LYS A O 1
ATOM 623 N N . ILE A 1 85 ? 3.502 3.316 8.501 1.00 92.00 85 ILE A N 1
ATOM 624 C CA . ILE A 1 85 ? 4.429 2.573 9.354 1.00 92.00 85 ILE A CA 1
ATOM 625 C C . ILE A 1 85 ? 5.807 2.542 8.698 1.00 92.00 85 ILE A C 1
ATOM 627 O O . ILE A 1 85 ? 5.924 2.488 7.473 1.00 92.00 85 ILE A O 1
ATOM 631 N N . GLN A 1 86 ? 6.860 2.595 9.509 1.00 91.44 86 GLN A N 1
ATOM 632 C CA . GLN A 1 86 ? 8.213 2.340 9.020 1.00 91.44 86 GLN A CA 1
ATOM 633 C C . GLN A 1 86 ? 8.364 0.848 8.730 1.00 91.44 86 GLN A C 1
ATOM 635 O O . GLN A 1 86 ? 7.872 0.010 9.488 1.00 91.44 86 GLN A O 1
ATOM 640 N N . VAL A 1 87 ? 9.039 0.518 7.633 1.00 92.62 87 VAL A N 1
ATOM 641 C CA . VAL A 1 87 ? 9.252 -0.868 7.213 1.00 92.62 87 VAL A CA 1
ATOM 642 C C . VAL A 1 87 ? 10.720 -1.123 6.920 1.00 92.62 87 VAL A C 1
ATOM 644 O O . VAL A 1 87 ? 11.427 -0.256 6.414 1.00 92.62 87 VAL A O 1
ATOM 647 N N . ASN A 1 88 ? 11.183 -2.337 7.209 1.00 86.94 88 ASN A N 1
ATOM 648 C CA . ASN A 1 88 ? 12.534 -2.762 6.860 1.00 86.94 88 ASN A CA 1
ATOM 649 C C . ASN A 1 88 ? 12.537 -3.424 5.473 1.00 86.94 88 ASN A C 1
ATOM 651 O O . ASN A 1 88 ? 12.609 -4.645 5.357 1.00 86.94 88 ASN A O 1
ATOM 655 N N . ALA A 1 89 ? 12.381 -2.611 4.428 1.00 87.00 89 ALA A N 1
ATOM 656 C CA . ALA A 1 89 ? 12.472 -3.036 3.032 1.00 87.00 89 ALA A CA 1
ATOM 657 C C . ALA A 1 89 ? 13.519 -2.185 2.305 1.00 87.00 89 ALA A C 1
ATOM 659 O O . ALA A 1 89 ? 13.623 -0.986 2.560 1.00 87.00 89 ALA A O 1
ATOM 660 N N . GLN A 1 90 ? 14.284 -2.774 1.388 1.00 83.38 90 GLN A N 1
ATOM 661 C CA . GLN A 1 90 ? 15.234 -2.024 0.565 1.00 83.38 90 GLN A CA 1
ATOM 662 C C . GLN A 1 90 ? 14.483 -1.335 -0.578 1.00 83.38 90 GLN A C 1
ATOM 664 O O . GLN A 1 90 ? 14.091 -1.971 -1.551 1.00 83.38 90 GLN A O 1
ATOM 669 N N . VAL A 1 91 ? 14.252 -0.028 -0.437 1.00 85.12 91 VAL A N 1
ATOM 670 C CA . VAL A 1 91 ? 13.510 0.779 -1.412 1.00 85.12 91 VAL A CA 1
ATOM 671 C C . VAL A 1 91 ? 14.392 1.927 -1.880 1.00 85.12 91 VAL A C 1
ATOM 673 O O . VAL A 1 91 ? 14.783 2.788 -1.087 1.00 85.12 91 VAL A O 1
ATOM 676 N N . ASN A 1 92 ? 14.699 1.927 -3.178 1.00 82.19 92 ASN A N 1
ATOM 677 C CA . ASN A 1 92 ? 15.454 2.996 -3.824 1.00 82.19 92 ASN A CA 1
ATOM 678 C C . ASN A 1 92 ? 14.676 4.320 -3.773 1.00 82.19 92 ASN A C 1
ATOM 680 O O . ASN A 1 92 ? 13.443 4.341 -3.752 1.00 82.19 92 ASN A O 1
ATOM 684 N N . VAL A 1 93 ? 15.396 5.442 -3.776 1.00 79.38 93 VAL A N 1
ATOM 685 C CA . VAL A 1 93 ? 14.778 6.774 -3.829 1.00 79.38 93 VAL A CA 1
ATOM 686 C C . VAL A 1 93 ? 13.966 6.910 -5.120 1.00 79.38 93 VAL A C 1
ATOM 688 O O . VAL A 1 93 ? 14.448 6.568 -6.193 1.00 79.38 93 VAL A O 1
ATOM 691 N N . GLY A 1 94 ? 12.721 7.381 -5.005 1.00 77.44 94 GLY A N 1
ATOM 692 C CA . GLY A 1 94 ? 11.801 7.545 -6.139 1.00 77.44 94 GLY A CA 1
ATOM 693 C C . GLY A 1 94 ? 11.049 6.277 -6.561 1.00 77.44 94 GLY A C 1
ATOM 694 O O . GLY A 1 94 ? 10.031 6.397 -7.245 1.00 77.44 94 GLY A O 1
ATOM 695 N N . ALA A 1 95 ? 11.484 5.093 -6.112 1.00 85.75 95 ALA A N 1
ATOM 696 C CA . ALA A 1 95 ? 10.812 3.829 -6.391 1.00 85.75 95 ALA A CA 1
ATOM 697 C C . ALA A 1 95 ? 9.561 3.646 -5.518 1.00 85.75 95 ALA A C 1
ATOM 699 O O . ALA A 1 95 ? 9.582 3.896 -4.308 1.00 85.75 95 ALA A O 1
ATOM 700 N N . LEU A 1 96 ? 8.487 3.158 -6.138 1.00 90.31 96 LEU A N 1
ATOM 701 C CA . LEU A 1 96 ? 7.239 2.791 -5.480 1.00 90.31 96 LEU A CA 1
ATOM 702 C C . LEU A 1 96 ? 6.963 1.293 -5.587 1.00 90.31 96 LEU A C 1
ATOM 704 O O . LEU A 1 96 ? 7.077 0.700 -6.666 1.00 90.31 96 LEU A O 1
ATOM 708 N N . TYR A 1 97 ? 6.501 0.725 -4.474 1.00 93.38 97 TYR A N 1
ATOM 709 C CA . TYR A 1 97 ? 5.995 -0.640 -4.401 1.00 93.38 97 TYR A CA 1
ATOM 710 C C . TYR A 1 97 ? 4.562 -0.643 -3.895 1.00 93.38 97 TYR A C 1
ATOM 712 O O . TYR A 1 97 ? 4.277 -0.044 -2.859 1.00 93.38 97 TYR A O 1
ATOM 720 N N . VAL A 1 98 ? 3.665 -1.316 -4.610 1.00 94.00 98 VAL A N 1
ATOM 721 C CA . VAL A 1 98 ? 2.233 -1.308 -4.304 1.00 94.00 98 VAL A CA 1
ATOM 722 C C . VAL A 1 98 ? 1.741 -2.715 -3.991 1.00 94.00 98 VAL A C 1
ATOM 724 O O . VAL A 1 98 ? 2.061 -3.677 -4.689 1.00 94.00 98 VAL A O 1
ATOM 727 N N . GLY A 1 99 ? 0.961 -2.832 -2.922 1.00 94.81 99 GLY A N 1
ATOM 728 C CA . GLY A 1 99 ? 0.279 -4.055 -2.519 1.00 94.81 99 GLY A CA 1
ATOM 729 C C . GLY A 1 99 ? -1.177 -3.786 -2.196 1.00 94.81 99 GLY A C 1
ATOM 730 O O . GLY A 1 99 ? -1.542 -2.668 -1.836 1.00 94.81 99 GLY A O 1
ATOM 731 N N . VAL A 1 100 ? -2.007 -4.816 -2.295 1.00 95.19 100 VAL A N 1
ATOM 732 C CA . VAL A 1 100 ? -3.443 -4.727 -2.008 1.00 95.19 100 VAL A CA 1
ATOM 733 C C . VAL A 1 100 ? -3.907 -5.876 -1.128 1.00 95.19 100 VAL A C 1
ATOM 735 O O . VAL A 1 100 ? -3.290 -6.941 -1.100 1.00 95.19 100 VAL A O 1
ATOM 738 N N . THR A 1 101 ? -4.991 -5.659 -0.392 1.00 94.62 101 THR A N 1
ATOM 739 C CA . THR A 1 101 ? -5.689 -6.721 0.346 1.00 94.62 101 THR A CA 1
ATOM 740 C C . THR A 1 101 ? -6.923 -7.179 -0.429 1.00 94.62 101 THR A C 1
ATOM 742 O O . THR A 1 101 ? -7.451 -6.459 -1.278 1.00 94.62 101 THR A O 1
ATOM 745 N N . SER A 1 102 ? -7.470 -8.343 -0.073 1.00 90.56 102 SER A N 1
ATOM 746 C CA . SER A 1 102 ? -8.755 -8.822 -0.611 1.00 90.56 102 SER A CA 1
ATOM 747 C C . SER A 1 102 ? -9.950 -7.916 -0.276 1.00 90.56 102 SER A C 1
ATOM 749 O O . SER A 1 102 ? -11.008 -8.032 -0.895 1.00 90.56 102 SER A O 1
ATOM 751 N N . TYR A 1 103 ? -9.795 -7.013 0.696 1.00 90.69 103 TYR A N 1
ATOM 752 C CA . TYR A 1 103 ? -10.829 -6.076 1.126 1.00 90.69 103 TYR A CA 1
ATOM 753 C C . TYR A 1 103 ? -10.778 -4.727 0.379 1.00 90.69 103 TYR A C 1
ATOM 755 O O . TYR A 1 103 ? -11.679 -3.901 0.539 1.00 90.69 103 TYR A O 1
ATOM 763 N N . GLY A 1 104 ? -9.749 -4.510 -0.450 1.00 91.50 104 GLY A N 1
ATOM 764 C CA . GLY A 1 104 ? -9.554 -3.277 -1.221 1.00 91.50 104 GLY A CA 1
ATOM 765 C C . GLY A 1 104 ? -8.683 -2.219 -0.532 1.00 91.50 104 GLY A C 1
ATOM 766 O O . GLY A 1 104 ? -8.709 -1.042 -0.914 1.00 91.50 104 GLY A O 1
ATOM 767 N N . ASP A 1 105 ? -7.922 -2.607 0.497 1.00 93.94 105 ASP A N 1
ATOM 768 C CA . ASP A 1 105 ? -6.888 -1.732 1.056 1.00 93.94 105 ASP A CA 1
ATOM 769 C C . ASP A 1 105 ? -5.691 -1.677 0.123 1.00 93.94 105 ASP A C 1
ATOM 771 O O . ASP A 1 105 ? -5.410 -2.636 -0.594 1.00 93.94 105 ASP A O 1
ATOM 775 N N . ILE A 1 106 ? -4.959 -0.571 0.179 1.00 95.31 106 ILE A N 1
ATOM 776 C CA . ILE A 1 106 ? -3.793 -0.336 -0.667 1.00 95.31 106 ILE A CA 1
ATOM 777 C C . ILE A 1 106 ? -2.626 0.038 0.237 1.00 95.31 106 ILE A C 1
ATOM 779 O O . ILE A 1 106 ? -2.739 0.957 1.044 1.00 95.31 106 ILE A O 1
ATOM 783 N N . ALA A 1 107 ? -1.504 -0.653 0.098 1.00 95.44 107 ALA A N 1
ATOM 784 C CA . ALA A 1 107 ? -0.231 -0.275 0.688 1.00 95.44 107 ALA A CA 1
ATOM 785 C C . ALA A 1 107 ? 0.686 0.264 -0.406 1.00 95.44 107 ALA A C 1
ATOM 787 O O . ALA A 1 107 ? 0.791 -0.322 -1.481 1.00 95.44 107 ALA A O 1
ATOM 788 N N . VAL A 1 108 ? 1.373 1.361 -0.112 1.00 94.00 108 VAL A N 1
ATOM 789 C CA . VAL A 1 108 ? 2.388 1.956 -0.974 1.00 94.00 108 VAL A CA 1
ATOM 790 C C . VAL A 1 108 ? 3.653 2.145 -0.160 1.00 94.00 108 VAL A C 1
ATOM 792 O O . VAL A 1 108 ? 3.677 2.928 0.789 1.00 94.00 108 VAL A O 1
ATOM 795 N N . ILE A 1 109 ? 4.712 1.439 -0.529 1.00 93.69 109 ILE A N 1
ATOM 796 C CA . ILE A 1 109 ? 6.021 1.572 0.099 1.00 93.69 109 ILE A CA 1
ATOM 797 C C . ILE A 1 109 ? 6.888 2.472 -0.763 1.00 93.69 109 ILE A C 1
ATOM 799 O O . ILE A 1 109 ? 6.999 2.270 -1.974 1.00 93.69 109 ILE A O 1
ATOM 803 N N . ARG A 1 110 ? 7.516 3.451 -0.120 1.00 90.88 110 ARG A N 1
ATOM 804 C CA . ARG A 1 110 ? 8.471 4.360 -0.749 1.00 90.88 110 ARG A CA 1
ATOM 805 C C . ARG A 1 110 ? 9.586 4.725 0.214 1.00 90.88 110 ARG A C 1
ATOM 807 O O . ARG A 1 110 ? 9.436 4.591 1.428 1.00 90.88 110 ARG A O 1
ATOM 814 N N . ASN A 1 111 ? 10.680 5.228 -0.335 1.00 88.25 111 ASN A N 1
ATOM 815 C CA . ASN A 1 111 ? 11.717 5.862 0.460 1.00 88.25 111 ASN A CA 1
ATOM 816 C C . ASN A 1 111 ? 11.301 7.303 0.803 1.00 88.25 111 ASN A C 1
ATOM 818 O O . ASN A 1 111 ? 11.013 8.097 -0.093 1.00 88.25 111 ASN A O 1
ATOM 822 N N . GLU A 1 112 ? 11.278 7.640 2.088 1.00 87.06 112 GLU A N 1
ATOM 823 C CA . GLU A 1 112 ? 11.131 8.999 2.601 1.00 87.06 112 GLU A CA 1
ATOM 824 C C . GLU A 1 112 ? 12.357 9.340 3.441 1.00 87.06 112 GLU A C 1
ATOM 826 O O . GLU A 1 112 ? 12.575 8.748 4.497 1.00 87.06 112 GLU A O 1
ATOM 831 N N . ASN A 1 113 ? 13.160 10.303 2.985 1.00 85.31 113 ASN A N 1
ATOM 832 C CA . ASN A 1 113 ? 14.335 10.789 3.716 1.00 85.31 113 ASN A CA 1
ATOM 833 C C . ASN A 1 113 ? 15.302 9.665 4.152 1.00 85.31 113 ASN A C 1
ATOM 835 O O . ASN A 1 113 ? 15.826 9.686 5.264 1.00 85.31 113 ASN A O 1
ATOM 839 N N . GLY A 1 114 ? 15.523 8.663 3.293 1.00 82.88 114 GLY A N 1
ATOM 840 C CA . GLY A 1 114 ? 16.418 7.536 3.569 1.00 82.88 114 GLY A CA 1
ATOM 841 C C . GLY A 1 114 ? 15.778 6.387 4.353 1.00 82.88 114 GLY A C 1
ATOM 842 O O . GLY A 1 114 ? 16.453 5.394 4.612 1.00 82.88 114 GLY A O 1
ATOM 843 N N . GLN A 1 115 ? 14.493 6.481 4.703 1.00 89.19 115 GLN A N 1
ATOM 844 C CA . GLN A 1 115 ? 13.755 5.426 5.395 1.00 89.19 115 GLN A CA 1
ATOM 845 C C . GLN A 1 115 ? 12.650 4.858 4.512 1.00 89.19 115 GLN A C 1
ATOM 847 O O . GLN A 1 115 ? 11.916 5.597 3.861 1.00 89.19 115 GLN A O 1
ATOM 852 N N . SER A 1 116 ? 12.484 3.541 4.523 1.00 91.19 116 SER A N 1
ATOM 853 C CA . SER A 1 116 ? 11.357 2.905 3.845 1.00 91.19 116 SER A CA 1
ATOM 854 C C . SER A 1 116 ? 10.098 3.039 4.698 1.00 91.19 116 SER A C 1
ATOM 856 O O . SER A 1 116 ? 10.037 2.575 5.838 1.00 91.19 116 SER A O 1
ATOM 858 N N . VAL A 1 117 ? 9.081 3.691 4.142 1.00 92.25 117 VAL A N 1
ATOM 859 C CA . VAL A 1 117 ? 7.798 3.948 4.799 1.00 92.25 117 VAL A CA 1
ATOM 860 C C . VAL A 1 117 ? 6.692 3.318 3.971 1.00 92.25 117 VAL A C 1
ATOM 862 O O . VAL A 1 117 ? 6.596 3.548 2.765 1.00 92.25 117 VAL A O 1
ATOM 865 N N . MET A 1 118 ? 5.842 2.533 4.627 1.00 93.94 118 MET A N 1
ATOM 866 C CA . MET A 1 118 ? 4.621 1.989 4.048 1.00 93.94 118 MET A CA 1
ATOM 867 C C . MET A 1 118 ? 3.445 2.890 4.410 1.00 93.94 118 MET A C 1
ATOM 869 O O . MET A 1 118 ? 3.053 2.987 5.573 1.00 93.94 118 MET A O 1
ATOM 873 N N . HIS A 1 119 ? 2.870 3.523 3.395 1.00 93.50 119 HIS A N 1
ATOM 874 C CA . HIS A 1 119 ? 1.613 4.261 3.463 1.00 93.50 119 HIS A CA 1
ATOM 875 C C . HIS A 1 119 ? 0.468 3.301 3.197 1.00 93.50 119 HIS A C 1
ATOM 877 O O . HIS A 1 119 ? 0.435 2.656 2.154 1.00 93.50 119 HIS A O 1
ATOM 883 N N . MET A 1 120 ? -0.473 3.206 4.124 1.00 93.88 120 MET A N 1
ATOM 884 C CA . MET A 1 120 ? -1.635 2.341 4.000 1.00 93.88 120 MET A CA 1
ATOM 885 C C . MET A 1 120 ? -2.900 3.176 3.857 1.00 93.88 120 MET A C 1
ATOM 887 O O . MET A 1 120 ? -3.179 4.067 4.660 1.00 93.88 120 MET A O 1
ATOM 891 N N . TYR A 1 121 ? -3.678 2.825 2.845 1.00 93.50 121 TYR A N 1
ATOM 892 C CA . TYR A 1 121 ? -4.987 3.356 2.521 1.00 93.50 121 TYR A CA 1
ATOM 893 C C . TYR A 1 121 ? -6.010 2.285 2.830 1.00 93.50 121 TYR A C 1
ATOM 895 O O . TYR A 1 121 ? -6.191 1.323 2.084 1.00 93.50 121 TYR A O 1
ATOM 903 N N . LEU A 1 122 ? -6.649 2.452 3.970 1.00 93.00 122 LEU A N 1
ATOM 904 C CA . LEU A 1 122 ? -7.461 1.444 4.608 1.00 93.00 122 LEU A CA 1
ATOM 905 C C . LEU A 1 122 ? -8.923 1.716 4.320 1.00 93.00 122 LEU A C 1
ATOM 907 O O . LEU A 1 122 ? -9.427 2.795 4.619 1.00 93.00 122 LEU A O 1
ATOM 911 N N . CYS A 1 123 ? -9.629 0.730 3.795 1.00 93.06 123 CYS A N 1
ATOM 912 C CA . CYS A 1 123 ? -11.076 0.790 3.705 1.00 93.06 123 CYS A CA 1
ATOM 913 C C . CYS A 1 123 ? -11.721 1.038 5.077 1.00 93.06 123 CYS A C 1
ATOM 915 O O . CYS A 1 123 ? -11.138 0.657 6.103 1.00 93.06 123 CYS A O 1
ATOM 917 N N . PRO A 1 124 ? -12.911 1.670 5.109 1.00 90.62 124 PRO A N 1
ATOM 918 C CA . PRO A 1 124 ? -13.592 1.993 6.354 1.00 90.62 124 PRO A CA 1
ATOM 919 C C . PRO A 1 124 ? -13.703 0.783 7.279 1.00 90.62 124 PRO A C 1
ATOM 921 O O . PRO A 1 124 ? -14.167 -0.287 6.882 1.00 90.62 124 PRO A O 1
ATOM 924 N N . ARG A 1 125 ? -13.258 0.970 8.521 1.00 88.69 125 ARG A N 1
ATOM 925 C CA . ARG A 1 125 ? -13.338 -0.014 9.601 1.00 88.69 125 ARG A CA 1
ATOM 926 C C . ARG A 1 125 ? -13.715 0.696 10.879 1.00 88.69 125 ARG A C 1
ATOM 928 O O . ARG A 1 125 ? -13.182 1.762 11.188 1.00 88.69 125 ARG A O 1
ATOM 935 N N . ALA A 1 126 ? -14.622 0.093 11.629 1.00 87.94 126 ALA A N 1
ATOM 936 C CA . ALA A 1 126 ? -15.058 0.659 12.886 1.00 87.94 126 ALA A CA 1
ATOM 937 C C . ALA A 1 126 ? -13.911 0.596 13.914 1.00 87.94 126 ALA A C 1
ATOM 939 O O . ALA A 1 126 ? -13.228 -0.423 14.038 1.00 87.94 126 ALA A O 1
ATOM 940 N N . GLY A 1 127 ? -13.706 1.691 14.645 1.00 87.00 127 GLY A N 1
ATOM 941 C CA . GLY A 1 127 ? -12.750 1.747 15.753 1.00 87.00 127 GLY A CA 1
ATOM 942 C C . GLY A 1 127 ? -11.269 1.766 15.363 1.00 87.00 127 GLY A C 1
ATOM 943 O O . GLY A 1 127 ? -10.428 1.565 16.231 1.00 87.00 127 GLY A O 1
ATOM 944 N N . LEU A 1 128 ? -10.913 2.003 14.097 1.00 88.81 128 LEU A N 1
ATOM 945 C CA . LEU A 1 128 ? -9.507 2.088 13.689 1.00 88.81 128 LEU A CA 1
ATOM 946 C C . LEU A 1 128 ? -8.797 3.261 14.392 1.00 88.81 128 LEU A C 1
ATOM 948 O O . LEU A 1 128 ? -9.239 4.402 14.277 1.00 88.81 128 LEU A O 1
ATOM 952 N N . THR A 1 129 ? -7.686 3.003 15.088 1.00 86.38 129 THR A N 1
ATOM 953 C CA . THR A 1 129 ? -6.954 4.054 15.829 1.00 86.38 129 THR A CA 1
ATOM 954 C C . THR A 1 129 ? -5.873 4.744 14.997 1.00 86.38 129 THR A C 1
ATOM 956 O O . THR A 1 129 ? -5.294 5.736 15.431 1.00 86.38 129 THR A O 1
ATOM 959 N N . GLY A 1 130 ? -5.568 4.208 13.811 1.00 81.62 130 GLY A N 1
ATOM 960 C CA . GLY A 1 130 ? -4.489 4.691 12.948 1.00 81.62 130 GLY A CA 1
ATOM 961 C C . GLY A 1 130 ? -3.091 4.221 13.361 1.00 81.62 130 GLY A C 1
ATOM 962 O O . GLY A 1 130 ? -2.130 4.558 12.676 1.00 81.62 130 GLY A O 1
ATOM 963 N N . GLN A 1 131 ? -2.961 3.428 14.428 1.00 86.69 131 GLN A N 1
ATOM 964 C CA . GLN A 1 131 ? -1.699 2.810 14.840 1.00 86.69 131 GLN A CA 1
ATOM 965 C C . GLN A 1 131 ? -1.580 1.397 14.263 1.00 86.69 131 GLN A C 1
ATOM 967 O O . GLN A 1 131 ? -2.557 0.646 14.245 1.00 86.69 131 GLN A O 1
ATOM 972 N N . GLY A 1 132 ? -0.383 1.022 13.817 1.00 88.50 132 GLY A N 1
ATOM 973 C CA . GLY A 1 132 ? -0.125 -0.294 13.248 1.00 88.50 132 GLY A CA 1
ATOM 974 C C . GLY A 1 132 ? 1.327 -0.723 13.380 1.00 88.50 132 GLY A C 1
ATOM 975 O O . GLY A 1 132 ? 2.209 0.119 13.521 1.00 88.50 132 GLY A O 1
ATOM 976 N N . ASN A 1 133 ? 1.556 -2.031 13.311 1.00 91.81 133 ASN A N 1
ATOM 977 C CA . ASN A 1 133 ? 2.875 -2.652 13.364 1.00 91.81 133 ASN A CA 1
ATOM 978 C C . ASN A 1 133 ? 2.990 -3.744 12.297 1.00 91.81 133 ASN A C 1
ATOM 980 O O . ASN A 1 133 ? 2.010 -4.421 11.975 1.00 91.81 133 ASN A O 1
ATOM 984 N N . LEU A 1 134 ? 4.203 -3.943 11.785 1.00 93.00 134 LEU A N 1
ATOM 985 C CA . LEU A 1 134 ? 4.513 -5.106 10.961 1.00 93.00 134 LEU A CA 1
ATOM 986 C C . LEU A 1 134 ? 4.483 -6.378 11.810 1.00 93.00 134 LEU A C 1
ATOM 988 O O . LEU A 1 134 ? 5.036 -6.412 12.908 1.00 93.00 134 LEU A O 1
ATOM 992 N N . MET A 1 135 ? 3.874 -7.429 11.273 1.00 91.94 135 MET A N 1
ATOM 993 C CA . MET A 1 135 ? 3.905 -8.771 11.858 1.00 91.94 135 MET A CA 1
ATOM 994 C C . MET A 1 135 ? 4.967 -9.663 11.224 1.00 91.94 135 MET A C 1
ATOM 996 O O . MET A 1 135 ? 5.421 -10.622 11.842 1.00 91.94 135 MET A O 1
ATOM 1000 N N . SER A 1 136 ? 5.334 -9.362 9.983 1.00 86.56 136 SER A N 1
ATOM 1001 C CA . SER A 1 136 ? 6.295 -10.118 9.192 1.00 86.56 136 SER A CA 1
ATOM 1002 C C . SER A 1 136 ? 7.249 -9.173 8.468 1.00 86.56 136 SER A C 1
ATOM 1004 O O . SER A 1 136 ? 6.997 -7.970 8.334 1.00 86.56 136 SER A O 1
ATOM 1006 N N . GLN A 1 137 ? 8.384 -9.717 8.022 1.00 89.50 137 GLN A N 1
ATOM 1007 C CA . GLN A 1 137 ? 9.285 -8.976 7.152 1.00 89.50 137 GLN A CA 1
ATOM 1008 C C . GLN A 1 137 ? 8.571 -8.673 5.835 1.00 89.50 137 GLN A C 1
ATOM 1010 O O . GLN A 1 137 ? 7.993 -9.558 5.206 1.00 89.50 137 GLN A O 1
ATOM 1015 N N . VAL A 1 138 ? 8.646 -7.412 5.420 1.00 93.56 138 VAL A N 1
ATOM 1016 C CA . VAL A 1 138 ? 8.084 -6.975 4.149 1.00 93.56 138 VAL A CA 1
ATOM 1017 C C . VAL A 1 138 ? 8.966 -7.463 3.011 1.00 93.56 138 VAL A C 1
ATOM 1019 O O . VAL A 1 138 ? 10.172 -7.212 2.998 1.00 93.56 138 VAL A O 1
ATOM 1022 N N . VAL A 1 139 ? 8.348 -8.124 2.040 1.00 93.31 139 VAL A N 1
ATOM 1023 C CA . VAL A 1 139 ? 8.986 -8.536 0.796 1.00 93.31 139 VAL A CA 1
ATOM 1024 C C . VAL A 1 139 ? 8.423 -7.674 -0.323 1.00 93.31 139 VAL A C 1
ATOM 1026 O O . VAL A 1 139 ? 7.209 -7.571 -0.517 1.00 93.31 139 VAL A O 1
ATOM 1029 N N . VAL A 1 140 ? 9.334 -7.016 -1.029 1.00 93.06 140 VAL A N 1
ATOM 1030 C CA . VAL A 1 140 ? 9.036 -6.228 -2.218 1.00 93.06 140 VAL A CA 1
ATOM 1031 C C . VAL A 1 140 ? 9.708 -6.881 -3.409 1.00 93.06 140 VAL A C 1
ATOM 1033 O O . VAL A 1 140 ? 10.807 -7.422 -3.282 1.00 93.06 140 VAL A O 1
ATOM 1036 N N . GLU A 1 141 ? 9.050 -6.848 -4.556 1.00 89.12 141 GLU A N 1
ATOM 1037 C CA . GLU A 1 141 ? 9.573 -7.443 -5.771 1.00 89.12 141 GLU A CA 1
ATOM 1038 C C . GLU A 1 141 ? 9.385 -6.536 -6.976 1.00 89.12 141 GLU A C 1
ATOM 1040 O O . GLU A 1 141 ? 8.451 -5.736 -7.084 1.00 89.12 141 GLU A O 1
ATOM 1045 N N . ASN A 1 142 ? 10.317 -6.710 -7.896 1.00 85.69 142 ASN A N 1
ATOM 1046 C CA . ASN A 1 142 ? 10.309 -6.104 -9.202 1.00 85.69 142 ASN A CA 1
ATOM 1047 C C . ASN A 1 142 ? 9.962 -7.184 -10.212 1.00 85.69 142 ASN A C 1
ATOM 1049 O O . ASN A 1 142 ? 10.654 -8.197 -10.287 1.00 85.69 142 ASN A O 1
ATOM 1053 N N . SER A 1 143 ? 8.921 -6.959 -11.007 1.00 75.12 143 SER A N 1
ATOM 1054 C CA . SER A 1 143 ? 8.561 -7.881 -12.079 1.00 75.12 143 SER A CA 1
ATOM 1055 C C . SER A 1 143 ? 8.897 -7.283 -13.440 1.00 75.12 143 SER A C 1
ATOM 1057 O O . SER A 1 143 ? 8.638 -6.113 -13.695 1.00 75.12 143 SER A O 1
ATOM 1059 N N . TYR A 1 144 ? 9.413 -8.097 -14.358 1.00 70.44 144 TYR A N 1
ATOM 1060 C CA . TYR A 1 144 ? 9.523 -7.713 -15.770 1.00 70.44 144 TYR A CA 1
ATOM 1061 C C . TYR A 1 144 ? 8.154 -7.641 -16.463 1.00 70.44 144 TYR A C 1
ATOM 1063 O O . TYR A 1 144 ? 8.015 -6.991 -17.496 1.00 70.44 144 TYR A O 1
ATOM 1071 N N . SER A 1 145 ? 7.134 -8.289 -15.893 1.00 76.75 145 SER A N 1
ATOM 1072 C CA . SER A 1 145 ? 5.760 -8.250 -16.396 1.00 76.75 145 SER A CA 1
ATOM 1073 C C . SER A 1 145 ? 4.948 -7.080 -15.843 1.00 76.75 145 SER A C 1
ATOM 1075 O O . SER A 1 145 ? 3.840 -6.852 -16.317 1.00 76.75 145 SER A O 1
ATOM 1077 N N . CYS A 1 146 ? 5.467 -6.339 -14.856 1.00 82.19 146 CYS A N 1
ATOM 1078 C CA . CYS A 1 146 ? 4.804 -5.150 -14.340 1.00 82.19 146 CYS A CA 1
ATOM 1079 C C . CYS A 1 146 ? 5.790 -3.983 -14.165 1.00 82.19 146 CYS A C 1
ATOM 1081 O O . CYS A 1 146 ? 6.743 -4.088 -13.399 1.00 82.19 146 CYS A O 1
ATOM 1083 N N . PRO A 1 147 ? 5.545 -2.831 -14.804 1.00 82.25 147 PRO A N 1
ATOM 1084 C CA . PRO A 1 147 ? 6.393 -1.648 -14.667 1.00 82.25 147 PRO A CA 1
ATOM 1085 C C . PRO A 1 147 ? 6.375 -1.073 -13.243 1.00 82.25 147 PRO A C 1
ATOM 1087 O O . PRO A 1 147 ? 7.317 -0.388 -12.855 1.00 82.25 147 PRO A O 1
ATOM 1090 N N . MET A 1 148 ? 5.327 -1.360 -12.465 1.00 86.50 148 MET A N 1
ATOM 1091 C CA . MET A 1 148 ? 5.186 -0.982 -11.062 1.00 86.50 148 MET A CA 1
ATOM 1092 C C . MET A 1 148 ? 5.824 -2.028 -10.141 1.00 86.50 148 MET A C 1
ATOM 1094 O O . MET A 1 148 ? 5.629 -3.227 -10.331 1.00 86.50 148 MET A O 1
ATOM 1098 N N . GLY A 1 149 ? 6.548 -1.563 -9.115 1.00 90.94 149 GLY A N 1
ATOM 1099 C CA . GLY A 1 149 ? 7.062 -2.441 -8.065 1.00 90.94 149 GLY A CA 1
ATOM 1100 C C . GLY A 1 149 ? 5.909 -2.993 -7.231 1.00 90.94 149 GLY A C 1
ATOM 1101 O O . GLY A 1 149 ? 4.898 -2.315 -7.033 1.00 90.94 149 GLY A O 1
ATOM 1102 N N . GLN A 1 150 ? 6.037 -4.215 -6.732 1.00 92.19 150 GLN A N 1
ATOM 1103 C CA . GLN A 1 150 ? 4.958 -4.895 -6.024 1.00 92.19 150 GLN A CA 1
ATOM 1104 C C . GLN A 1 150 ? 5.365 -5.244 -4.600 1.00 92.19 150 GLN A C 1
ATOM 1106 O O . GLN A 1 150 ? 6.508 -5.606 -4.329 1.00 92.19 150 GLN A O 1
ATOM 1111 N N . VAL A 1 151 ? 4.419 -5.138 -3.672 1.00 93.81 151 VAL A N 1
ATOM 1112 C CA . VAL A 1 151 ? 4.559 -5.767 -2.358 1.00 93.81 151 VAL A CA 1
ATOM 1113 C C . VAL A 1 151 ? 4.146 -7.221 -2.521 1.00 93.81 151 VAL A C 1
ATOM 1115 O O . VAL A 1 151 ? 2.961 -7.508 -2.693 1.00 93.81 151 VAL A O 1
ATOM 1118 N N . SER A 1 152 ? 5.113 -8.134 -2.489 1.00 92.25 152 SER A N 1
ATOM 1119 C CA . SER A 1 152 ? 4.836 -9.562 -2.643 1.00 92.25 152 SER A CA 1
ATOM 1120 C C . SER A 1 152 ? 4.299 -10.178 -1.362 1.00 92.25 152 SER A C 1
ATOM 1122 O O . SER A 1 152 ? 3.409 -11.031 -1.396 1.00 92.25 152 SER A O 1
ATOM 1124 N N . ASN A 1 153 ? 4.774 -9.685 -0.219 1.00 93.50 153 ASN A N 1
ATOM 1125 C CA . ASN A 1 153 ? 4.228 -10.044 1.074 1.00 93.50 153 ASN A CA 1
ATOM 1126 C C . ASN A 1 153 ? 4.426 -8.925 2.100 1.00 93.50 153 ASN A C 1
ATOM 1128 O O . ASN A 1 153 ? 5.539 -8.439 2.294 1.00 93.50 153 ASN A O 1
ATOM 1132 N N . ALA A 1 154 ? 3.357 -8.553 2.796 1.00 95.81 154 ALA A N 1
ATOM 1133 C CA . ALA A 1 154 ? 3.437 -7.792 4.034 1.00 95.81 154 ALA A CA 1
ATOM 1134 C C . ALA A 1 154 ? 2.207 -8.074 4.889 1.00 95.81 154 ALA A C 1
ATOM 1136 O O . ALA A 1 154 ? 1.081 -7.873 4.430 1.00 95.81 154 ALA A O 1
ATOM 1137 N N . ASP A 1 155 ? 2.422 -8.485 6.134 1.00 96.00 155 ASP A N 1
ATOM 1138 C CA . ASP A 1 155 ? 1.341 -8.666 7.094 1.00 96.00 155 ASP A CA 1
ATOM 1139 C C . ASP A 1 155 ? 1.438 -7.593 8.181 1.00 96.00 155 ASP A C 1
ATOM 1141 O O . ASP A 1 155 ? 2.494 -7.361 8.778 1.00 96.00 155 ASP A O 1
ATOM 1145 N N . VAL A 1 156 ? 0.323 -6.906 8.412 1.00 95.56 156 VAL A N 1
ATOM 1146 C CA . VAL A 1 156 ? 0.221 -5.756 9.308 1.00 95.56 156 VAL A CA 1
ATOM 1147 C C . VAL A 1 156 ? -0.869 -6.012 10.333 1.00 95.56 156 VAL A C 1
ATOM 1149 O O . VAL A 1 156 ? -1.981 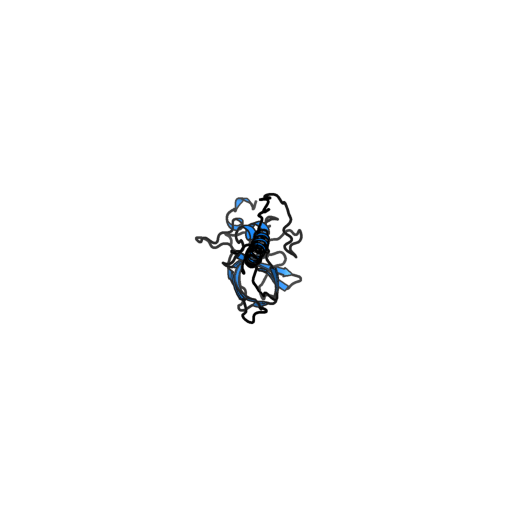-6.425 9.998 1.00 95.56 156 VAL A O 1
ATOM 1152 N N . GLN A 1 157 ? -0.564 -5.689 11.582 1.00 95.06 157 GLN A N 1
ATOM 1153 C CA . GLN A 1 157 ? -1.544 -5.588 12.647 1.00 95.06 157 GLN A CA 1
ATOM 1154 C C . GLN A 1 157 ? -1.893 -4.117 12.868 1.00 95.06 157 GLN A C 1
ATOM 1156 O O . GLN A 1 157 ? -1.006 -3.299 13.104 1.00 95.06 157 GLN A O 1
ATOM 1161 N N . LEU A 1 158 ? -3.179 -3.778 12.831 1.00 94.00 158 LEU A N 1
ATOM 1162 C CA . LEU A 1 158 ? -3.690 -2.446 13.143 1.00 94.00 158 LEU A CA 1
ATOM 1163 C C . LEU A 1 158 ? -4.460 -2.460 14.456 1.00 94.00 158 LEU A C 1
ATOM 1165 O O . LEU A 1 158 ? -5.312 -3.321 14.685 1.00 94.00 158 LEU A O 1
ATOM 1169 N N . ALA A 1 159 ? -4.190 -1.477 15.305 1.00 92.50 159 ALA A N 1
ATOM 1170 C CA . ALA A 1 159 ? -4.884 -1.323 16.569 1.00 92.50 159 ALA A CA 1
ATOM 1171 C C . ALA A 1 159 ? -6.325 -0.822 16.366 1.00 92.50 159 ALA A C 1
ATOM 1173 O O . ALA A 1 159 ? -6.643 -0.060 15.446 1.00 92.50 159 ALA A O 1
ATOM 1174 N N . SER A 1 160 ? -7.198 -1.267 17.268 1.00 93.12 160 SER A N 1
ATOM 1175 C CA . SER A 1 160 ? -8.619 -0.937 17.295 1.00 93.12 160 SER A CA 1
ATOM 1176 C C . SER A 1 160 ? -9.019 -0.485 18.692 1.00 93.12 160 SER A C 1
ATOM 1178 O O . SER A 1 160 ? -8.593 -1.075 19.686 1.00 93.12 160 SER A O 1
ATOM 1180 N N . SER A 1 161 ? -9.888 0.519 18.778 1.00 91.56 161 SER A N 1
ATOM 1181 C CA . SER A 1 161 ? -10.477 0.974 20.038 1.00 91.56 161 SER A CA 1
ATOM 1182 C C . SER A 1 161 ? -11.429 -0.053 20.660 1.00 91.56 161 SER A C 1
ATOM 1184 O O . SER A 1 161 ? -11.759 0.063 2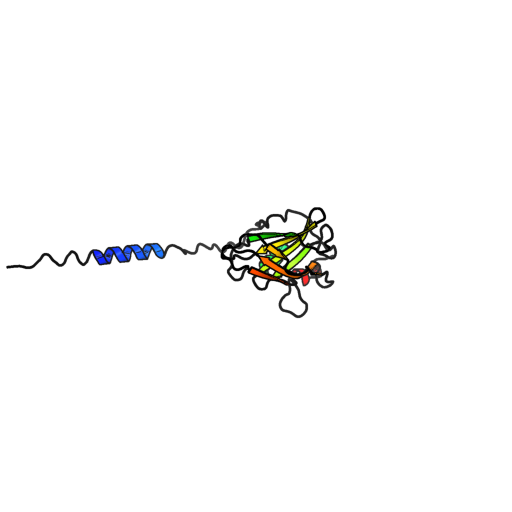1.836 1.00 91.56 161 SER A O 1
ATOM 1186 N N . TYR A 1 162 ? -11.833 -1.084 19.911 1.00 90.62 162 TYR A N 1
ATOM 1187 C CA . TYR A 1 162 ? -12.672 -2.183 20.405 1.00 90.62 162 TYR A CA 1
ATOM 1188 C C . TYR A 1 162 ? -11.878 -3.361 20.991 1.00 90.62 162 TYR A C 1
ATOM 1190 O O . TYR A 1 162 ? -12.450 -4.409 21.279 1.00 90.62 162 TYR A O 1
ATOM 1198 N N . GLY A 1 163 ? -10.559 -3.224 21.151 1.00 83.75 163 GLY A N 1
ATOM 1199 C CA . GLY A 1 163 ? -9.700 -4.211 21.816 1.00 83.75 163 GLY A CA 1
ATOM 1200 C C . GLY A 1 163 ? -9.236 -5.381 20.942 1.00 83.75 163 GLY A C 1
ATOM 1201 O O . GLY A 1 163 ? -8.208 -5.975 21.250 1.00 83.75 163 GLY A O 1
ATOM 1202 N N . GLN A 1 164 ? -9.922 -5.687 19.834 1.00 89.50 164 GLN A N 1
ATOM 1203 C CA . GLN A 1 164 ? -9.473 -6.689 18.857 1.00 89.50 164 GLN A CA 1
ATOM 1204 C C . GLN A 1 164 ? -8.766 -6.018 17.670 1.00 89.50 164 GLN A C 1
ATOM 1206 O O . GLN A 1 164 ? -9.388 -5.191 16.997 1.00 89.50 164 GLN A O 1
ATOM 1211 N N . PRO A 1 165 ? -7.488 -6.336 17.396 1.00 92.62 165 PRO A N 1
ATOM 1212 C CA . PRO A 1 165 ? -6.754 -5.736 16.291 1.00 92.62 165 PRO A CA 1
ATOM 1213 C C . PRO A 1 165 ? -7.245 -6.254 14.933 1.00 92.62 165 PRO A C 1
ATOM 1215 O O . PRO A 1 165 ? -7.750 -7.370 14.814 1.00 92.62 165 PRO A O 1
ATOM 1218 N N . TYR A 1 166 ? -7.042 -5.455 13.887 1.00 93.88 166 TYR A N 1
ATOM 1219 C CA . TYR A 1 166 ? -7.250 -5.889 12.508 1.00 93.88 166 TYR A CA 1
ATOM 1220 C C . TYR A 1 166 ? -5.957 -6.455 11.932 1.00 93.88 166 TYR A C 1
ATOM 1222 O O . TYR A 1 166 ? -4.897 -5.849 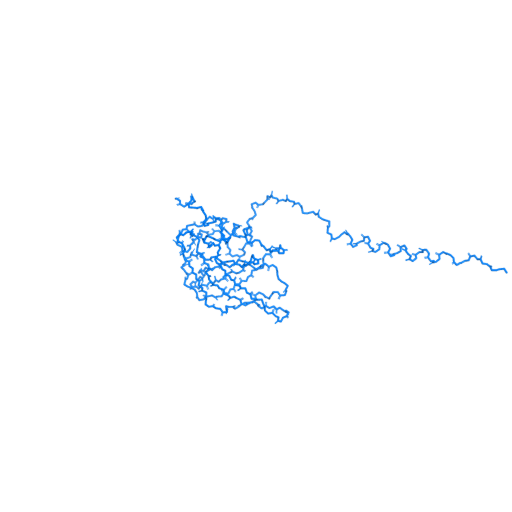12.064 1.00 93.88 166 TYR A O 1
ATOM 1230 N N . TYR A 1 167 ? -6.065 -7.587 11.246 1.00 94.44 167 TYR A N 1
ATOM 1231 C CA . TYR A 1 167 ? -4.954 -8.242 10.567 1.00 94.44 167 TYR A CA 1
ATOM 1232 C C . TYR A 1 167 ? -5.114 -8.075 9.062 1.00 94.44 167 TYR A C 1
ATOM 1234 O O . TYR A 1 167 ? -6.140 -8.464 8.503 1.00 94.44 167 TYR A O 1
ATOM 1242 N N . LEU A 1 168 ? -4.121 -7.475 8.413 1.00 94.62 168 LEU A N 1
ATOM 1243 C CA . LEU A 1 168 ? -4.134 -7.192 6.982 1.00 94.62 168 LEU A CA 1
ATOM 1244 C C . LEU A 1 168 ? -2.958 -7.885 6.308 1.00 94.62 168 LEU A C 1
ATOM 1246 O O . LEU A 1 168 ? -1.821 -7.695 6.725 1.00 94.62 168 LEU A O 1
ATOM 1250 N N . GLY A 1 169 ? -3.238 -8.647 5.252 1.00 95.12 169 GLY A N 1
ATOM 1251 C CA . GLY A 1 169 ? -2.221 -9.238 4.386 1.00 95.12 169 GLY A CA 1
ATOM 1252 C C . GLY A 1 169 ? -2.211 -8.543 3.031 1.00 95.12 169 GLY A C 1
ATOM 1253 O O . GLY A 1 169 ? -3.135 -8.730 2.238 1.00 95.12 169 GLY A O 1
ATOM 1254 N N . PHE A 1 170 ? -1.180 -7.746 2.767 1.00 95.75 170 PHE A N 1
ATOM 1255 C CA . PHE A 1 170 ? -0.958 -7.115 1.469 1.00 95.75 170 PHE A CA 1
ATOM 1256 C C . PHE A 1 170 ? -0.226 -8.077 0.536 1.00 95.75 170 PHE A C 1
ATOM 1258 O O . PHE A 1 170 ? 0.751 -8.725 0.925 1.00 95.75 170 PHE A O 1
ATOM 1265 N N . ARG A 1 171 ? -0.732 -8.188 -0.689 1.00 94.62 171 ARG A N 1
ATOM 1266 C CA . ARG A 1 171 ? -0.264 -9.094 -1.743 1.00 94.62 171 ARG A CA 1
ATOM 1267 C C . ARG A 1 171 ? -0.092 -8.319 -3.061 1.00 94.62 171 ARG A C 1
ATOM 1269 O O . ARG A 1 171 ? -0.573 -7.181 -3.146 1.00 94.62 171 ARG A O 1
ATOM 1276 N N . PRO A 1 172 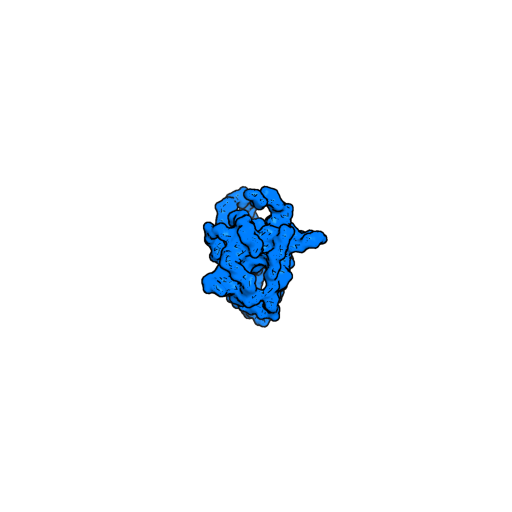? 0.575 -8.894 -4.080 1.00 93.44 172 PRO A N 1
ATOM 1277 C CA . PRO A 1 172 ? 0.835 -8.183 -5.324 1.00 93.44 172 PRO A CA 1
ATOM 1278 C C . PRO A 1 172 ? -0.445 -7.712 -6.020 1.00 93.44 172 PRO A C 1
ATOM 1280 O O . PRO A 1 172 ? -1.451 -8.421 -6.050 1.00 93.44 172 PRO A O 1
ATOM 1283 N N . ILE A 1 173 ? -0.382 -6.544 -6.664 1.00 90.50 173 ILE A N 1
ATOM 1284 C CA . ILE A 1 173 ? -1.476 -6.015 -7.501 1.00 90.50 173 ILE A CA 1
ATOM 1285 C C . ILE A 1 173 ? -1.643 -6.765 -8.829 1.00 90.50 173 ILE A C 1
ATOM 1287 O O . ILE A 1 173 ? -2.629 -6.576 -9.546 1.00 90.50 173 ILE A O 1
ATOM 1291 N N . HIS A 1 174 ? -0.660 -7.581 -9.200 1.00 88.25 174 HIS A N 1
ATOM 1292 C CA . HIS A 1 174 ? -0.712 -8.396 -10.399 1.00 88.25 174 HIS A CA 1
ATOM 1293 C C . HIS A 1 174 ? 0.034 -9.707 -10.184 1.00 88.25 174 HIS A C 1
ATOM 1295 O O . HIS A 1 174 ? 1.232 -9.704 -9.929 1.00 88.25 174 HIS A O 1
ATOM 1301 N N . VAL A 1 175 ? -0.671 -10.819 -10.371 1.00 83.81 175 VAL A N 1
ATOM 1302 C CA . VAL A 1 175 ? -0.110 -12.168 -10.395 1.00 83.81 175 VAL A CA 1
ATOM 1303 C C . VAL A 1 175 ? -0.532 -12.826 -11.705 1.00 83.81 175 VAL A C 1
ATOM 1305 O O . VAL A 1 175 ? -1.727 -13.009 -11.976 1.00 83.81 175 VAL A O 1
ATOM 1308 N N . GLN A 1 176 ? 0.455 -13.168 -12.534 1.00 76.56 176 GLN A N 1
ATOM 1309 C CA . GLN A 1 176 ? 0.230 -13.758 -13.851 1.00 76.56 176 GLN A CA 1
ATOM 1310 C C . GLN A 1 176 ? -0.604 -15.044 -13.736 1.00 76.56 176 GLN A C 1
ATOM 1312 O O . GLN A 1 176 ? -0.360 -15.885 -12.877 1.00 76.56 176 GLN A O 1
ATOM 1317 N N . GLY A 1 177 ? -1.618 -15.184 -14.596 1.00 70.25 177 GLY A N 1
ATOM 1318 C CA . GLY A 1 177 ? -2.504 -16.356 -14.597 1.00 70.25 177 GLY A CA 1
ATOM 1319 C C . GLY A 1 177 ? -3.599 -16.356 -13.522 1.00 70.25 177 GLY A C 1
ATOM 1320 O O . GLY A 1 177 ? -4.366 -17.310 -13.451 1.00 70.25 177 GLY A O 1
ATOM 1321 N N . THR A 1 178 ? -3.721 -15.294 -12.718 1.00 78.75 178 THR A N 1
ATOM 1322 C CA . THR A 1 178 ? -4.794 -15.151 -11.716 1.00 78.75 178 THR A CA 1
ATOM 1323 C C . THR A 1 178 ? -5.766 -14.019 -12.066 1.00 78.75 178 THR A C 1
ATOM 1325 O O . THR A 1 178 ? -5.579 -13.310 -13.054 1.00 78.75 178 THR A O 1
ATOM 1328 N N . GLN A 1 179 ? -6.804 -13.830 -11.244 1.00 72.00 179 GLN A N 1
ATOM 1329 C CA . GLN A 1 179 ? -7.727 -12.691 -11.345 1.00 72.00 179 GLN A CA 1
ATOM 1330 C C . GLN A 1 179 ? -7.137 -11.378 -10.803 1.00 72.00 179 GLN A C 1
ATOM 1332 O O . GLN A 1 179 ? -7.626 -10.307 -11.155 1.00 72.00 179 GLN A O 1
ATOM 1337 N N . ALA A 1 180 ? -6.080 -11.438 -9.986 1.00 73.62 180 ALA A N 1
ATOM 1338 C CA . ALA A 1 180 ? -5.368 -10.255 -9.517 1.00 73.62 180 ALA A CA 1
ATOM 1339 C C . ALA A 1 180 ? -4.492 -9.734 -10.659 1.00 73.62 180 ALA A C 1
ATOM 1341 O O . ALA A 1 180 ? -3.382 -10.217 -10.866 1.00 73.62 180 ALA A O 1
ATOM 1342 N N . GLN A 1 181 ? -5.014 -8.806 -11.461 1.00 81.75 181 GLN A N 1
ATOM 1343 C CA . GLN A 1 181 ? -4.292 -8.249 -12.601 1.00 81.75 181 GLN A CA 1
ATOM 1344 C C . GLN A 1 181 ? -4.604 -6.767 -12.785 1.00 81.75 181 GLN A C 1
ATOM 1346 O O . GLN A 1 181 ? -5.537 -6.412 -13.505 1.00 81.75 181 GLN A O 1
ATOM 1351 N N . SER A 1 182 ? -3.774 -5.911 -12.195 1.00 88.38 182 SER A N 1
ATOM 1352 C CA . SER A 1 182 ? -3.841 -4.476 -12.461 1.00 88.38 182 SER A CA 1
ATOM 1353 C C . SER A 1 182 ? -3.574 -4.158 -13.934 1.00 88.38 182 SER A C 1
ATOM 1355 O O . SER A 1 182 ? -2.657 -4.714 -14.551 1.00 88.38 182 SER A O 1
ATOM 1357 N N . SER A 1 183 ? -4.351 -3.235 -14.500 1.00 88.50 183 SER A N 1
ATOM 1358 C CA . SER A 1 183 ? -4.174 -2.728 -15.865 1.00 88.50 183 SER A CA 1
ATOM 1359 C C . SER A 1 183 ? -2.836 -2.012 -16.059 1.00 88.50 183 SER A C 1
ATOM 1361 O O . SER A 1 183 ? -2.289 -2.044 -17.163 1.00 88.50 183 SER A O 1
ATOM 1363 N N . LEU A 1 184 ? -2.242 -1.494 -14.977 1.00 86.31 184 LEU A N 1
ATOM 1364 C CA . LEU A 1 184 ? -0.880 -0.949 -14.957 1.00 86.31 184 LEU A CA 1
ATOM 1365 C C . LEU A 1 184 ? 0.181 -1.980 -15.358 1.00 86.31 184 LEU A C 1
ATOM 1367 O O . LEU A 1 184 ? 1.237 -1.610 -15.856 1.00 86.31 184 LEU A O 1
ATOM 1371 N N . CYS A 1 185 ? -0.102 -3.268 -15.166 1.00 85.06 185 CYS A N 1
ATOM 1372 C CA . CYS A 1 185 ? 0.797 -4.363 -15.515 1.00 85.06 185 CYS A CA 1
ATOM 1373 C C . CYS A 1 185 ? 0.423 -5.055 -16.837 1.00 85.06 185 CYS A C 1
ATOM 1375 O O . CYS A 1 185 ? 1.133 -5.950 -17.278 1.00 85.06 185 CYS A O 1
ATOM 1377 N N . ARG A 1 186 ? -0.702 -4.694 -17.475 1.00 73.12 186 ARG A N 1
ATOM 1378 C CA . ARG A 1 186 ? -1.167 -5.354 -18.711 1.00 73.12 186 ARG A CA 1
ATOM 1379 C C . ARG A 1 186 ? -0.686 -4.671 -19.988 1.00 73.12 186 ARG A C 1
ATOM 1381 O O . ARG A 1 186 ? -0.542 -5.339 -21.005 1.00 73.12 186 ARG A O 1
ATOM 1388 N N . ASN A 1 187 ? -0.437 -3.363 -19.952 1.00 55.47 187 ASN A N 1
ATOM 1389 C CA . ASN A 1 187 ? -0.125 -2.594 -21.153 1.00 55.47 187 ASN A CA 1
ATOM 1390 C C . ASN A 1 187 ? 1.359 -2.225 -21.221 1.00 55.47 187 ASN A C 1
ATOM 1392 O O . ASN A 1 187 ? 1.769 -1.166 -20.754 1.00 55.47 187 ASN A O 1
ATOM 1396 N N . GLN A 1 188 ? 2.148 -3.056 -21.907 1.00 53.25 188 GLN A N 1
ATOM 1397 C CA . GLN A 1 188 ? 3.500 -2.684 -22.349 1.00 53.25 188 GLN A CA 1
ATOM 1398 C C . GLN A 1 188 ? 3.504 -1.508 -23.353 1.00 53.25 188 GLN A C 1
ATOM 1400 O O . GLN A 1 188 ? 4.555 -0.954 -23.642 1.00 53.25 188 GLN A O 1
ATOM 1405 N N . GLN A 1 189 ? 2.339 -1.091 -23.868 1.00 42.62 189 GLN A N 1
ATOM 1406 C CA . GLN A 1 189 ? 2.207 -0.027 -24.873 1.00 42.62 189 GLN A CA 1
ATOM 1407 C C . GLN A 1 189 ? 2.359 1.410 -24.335 1.00 42.62 189 GLN A C 1
ATOM 1409 O O . GLN A 1 189 ? 2.454 2.330 -25.139 1.00 42.62 189 GLN A O 1
ATOM 1414 N N . TYR A 1 190 ? 2.403 1.626 -23.015 1.00 45.62 190 TYR A N 1
ATOM 1415 C CA . TYR A 1 190 ? 2.601 2.964 -22.424 1.00 45.62 190 TYR A CA 1
ATOM 1416 C C . TYR A 1 190 ? 4.067 3.296 -22.100 1.00 45.62 190 TYR A C 1
ATOM 1418 O O . TYR A 1 190 ? 4.337 4.340 -21.513 1.00 45.62 190 TYR A O 1
ATOM 1426 N N . TYR A 1 191 ? 5.003 2.418 -22.467 1.00 46.44 191 TYR A N 1
ATOM 1427 C CA . TYR A 1 191 ? 6.416 2.519 -22.102 1.00 46.44 191 TYR A CA 1
ATOM 1428 C C . TYR A 1 191 ? 7.291 2.478 -23.361 1.00 46.44 191 TYR A C 1
ATOM 1430 O O . TYR A 1 191 ? 7.984 1.493 -23.611 1.00 46.44 191 TYR A O 1
ATOM 1438 N N . GLN A 1 192 ? 7.200 3.530 -24.178 1.00 37.44 192 GLN A N 1
ATOM 1439 C CA . GLN A 1 192 ? 8.176 3.862 -25.221 1.00 37.44 192 GLN A CA 1
ATOM 1440 C C . GLN A 1 192 ? 8.745 5.248 -24.946 1.00 37.44 192 GLN A C 1
ATOM 1442 O O . GLN A 1 192 ? 7.933 6.146 -24.624 1.00 37.44 192 GLN A O 1
#

pLDDT: mean 75.65, std 19.73, range [30.48, 96.0]